Protein AF-A0A9E3AEL2-F1 (afdb_monomer)

Structure (mmCIF, N/CA/C/O backbone):
data_AF-A0A9E3AEL2-F1
#
_entry.id   AF-A0A9E3AEL2-F1
#
loop_
_atom_site.group_PDB
_atom_site.id
_atom_site.type_symbol
_atom_site.label_atom_id
_atom_site.label_alt_id
_atom_site.label_comp_id
_atom_site.label_asym_id
_atom_site.label_entity_id
_atom_site.label_seq_id
_atom_site.pdbx_PDB_ins_code
_atom_site.Cartn_x
_atom_site.Cartn_y
_atom_site.Cartn_z
_atom_site.occupancy
_atom_site.B_iso_or_equiv
_atom_site.auth_seq_id
_atom_site.auth_comp_id
_atom_site.auth_asym_id
_atom_site.auth_atom_id
_atom_site.pdbx_PDB_model_num
ATOM 1 N N . MET A 1 1 ? -4.118 -1.339 26.533 1.00 89.00 1 MET A N 1
ATOM 2 C CA . MET A 1 1 ? -4.941 -1.888 25.440 1.00 89.00 1 MET A CA 1
ATOM 3 C C . MET A 1 1 ? -6.200 -2.570 25.973 1.00 89.00 1 MET A C 1
ATOM 5 O O . MET A 1 1 ? -6.087 -3.471 26.798 1.00 89.00 1 MET A O 1
ATOM 9 N N . LYS A 1 2 ? -7.381 -2.153 25.502 1.00 92.00 2 LYS A N 1
ATOM 10 C CA . LYS A 1 2 ? -8.677 -2.815 25.733 1.00 92.00 2 LYS A CA 1
ATOM 11 C C . LYS A 1 2 ? -8.873 -3.971 24.740 1.00 92.00 2 LYS A C 1
ATOM 13 O O . LYS A 1 2 ? -8.518 -3.823 23.577 1.00 92.00 2 LYS A O 1
ATOM 18 N N . GLN A 1 3 ? -9.449 -5.083 25.186 1.00 93.88 3 GLN A N 1
ATOM 19 C CA . GLN A 1 3 ? -9.861 -6.208 24.336 1.00 93.88 3 GLN A CA 1
ATOM 20 C C . GLN A 1 3 ? -11.383 -6.174 24.189 1.00 93.88 3 GLN A C 1
ATOM 22 O O . GLN A 1 3 ? -12.080 -6.188 25.204 1.00 93.88 3 GLN A O 1
ATOM 27 N N . ILE A 1 4 ? -11.897 -6.059 22.964 1.00 96.25 4 ILE A N 1
ATOM 28 C CA . ILE A 1 4 ? -13.316 -5.770 22.718 1.00 96.25 4 ILE A CA 1
ATOM 29 C C . ILE A 1 4 ? -13.849 -6.694 21.625 1.00 96.25 4 ILE A C 1
ATOM 31 O O . ILE A 1 4 ? -13.377 -6.654 20.497 1.00 96.25 4 ILE A O 1
ATOM 35 N N . ALA A 1 5 ? -14.870 -7.487 21.939 1.00 96.81 5 ALA A N 1
ATOM 36 C CA . ALA A 1 5 ? -15.597 -8.264 20.941 1.00 96.81 5 ALA A CA 1
ATOM 37 C C . ALA A 1 5 ? -16.892 -7.536 20.561 1.00 96.81 5 ALA A C 1
ATOM 39 O O . ALA A 1 5 ? -17.637 -7.101 21.442 1.00 96.81 5 ALA A O 1
ATOM 40 N N . VAL A 1 6 ? -17.181 -7.416 19.265 1.00 97.12 6 VAL A N 1
ATOM 41 C CA . VAL A 1 6 ? -18.425 -6.811 18.762 1.00 97.12 6 VAL A CA 1
ATOM 42 C C . VAL A 1 6 ? -19.152 -7.759 17.812 1.00 97.12 6 VAL A C 1
ATOM 44 O O . VAL A 1 6 ? -18.538 -8.553 17.106 1.00 97.12 6 VAL A O 1
ATOM 47 N N . THR A 1 7 ? -20.483 -7.683 17.800 1.00 97.06 7 THR A N 1
ATOM 48 C CA . THR A 1 7 ? -21.349 -8.613 17.050 1.00 97.06 7 THR A CA 1
ATOM 49 C C . THR A 1 7 ? -22.167 -7.945 15.945 1.00 97.06 7 THR A C 1
ATOM 51 O O . THR A 1 7 ? -22.870 -8.634 15.212 1.00 97.06 7 THR A O 1
ATOM 54 N N . SER A 1 8 ? -22.098 -6.617 15.800 1.00 98.12 8 SER A N 1
ATOM 55 C CA . SER A 1 8 ? -22.823 -5.867 14.766 1.00 98.12 8 SER A CA 1
ATOM 56 C C . SER A 1 8 ? -22.102 -4.576 14.375 1.00 98.12 8 SER A C 1
ATOM 58 O O . SER A 1 8 ? -21.328 -4.028 15.166 1.00 98.12 8 SER A O 1
ATOM 60 N N . ALA A 1 9 ? -22.387 -4.058 13.174 1.00 97.62 9 ALA A N 1
ATOM 61 C CA . ALA A 1 9 ? -21.820 -2.797 12.684 1.00 97.62 9 ALA A CA 1
ATOM 62 C C . ALA A 1 9 ? -22.174 -1.615 13.605 1.00 97.62 9 ALA A C 1
ATOM 64 O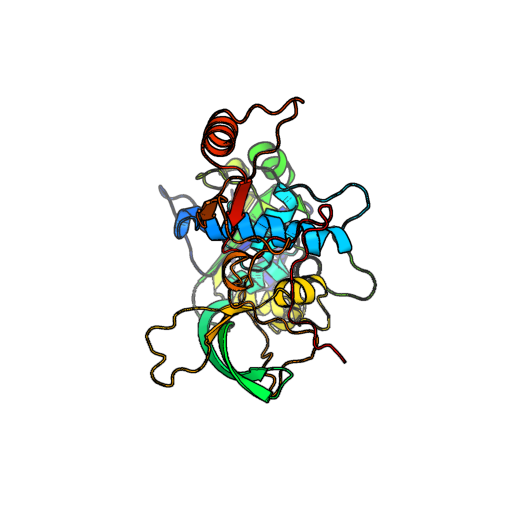 O . ALA A 1 9 ? -21.336 -0.762 13.894 1.00 97.62 9 ALA A O 1
ATOM 65 N N . GLN A 1 10 ? -23.385 -1.612 14.173 1.00 97.69 10 GLN A N 1
ATOM 66 C CA . GLN A 1 10 ? -23.797 -0.593 15.138 1.00 97.69 10 GLN A CA 1
ATOM 67 C C . GLN A 1 10 ? -23.017 -0.681 16.459 1.00 97.69 10 GLN A C 1
ATOM 69 O O . GLN A 1 10 ? -22.684 0.354 17.037 1.00 97.69 10 GLN A O 1
ATOM 74 N N . ALA A 1 11 ? -22.716 -1.891 16.948 1.00 97.38 11 ALA A N 1
ATOM 75 C CA . ALA A 1 11 ? -21.870 -2.063 18.127 1.00 97.38 11 ALA A CA 1
ATOM 76 C C . ALA A 1 11 ? -20.443 -1.569 17.849 1.00 97.38 11 ALA A C 1
ATOM 78 O O . ALA A 1 11 ? -19.906 -0.809 18.651 1.00 97.38 11 ALA A O 1
ATOM 79 N N . LEU A 1 12 ? -19.877 -1.918 16.687 1.00 97.88 12 LEU A N 1
ATOM 80 C CA . LEU A 1 12 ? -18.576 -1.415 16.243 1.00 97.88 12 LEU A CA 1
ATOM 81 C C . LEU A 1 12 ? -18.548 0.121 16.209 1.00 97.88 12 LEU A C 1
ATOM 83 O O . LEU A 1 12 ? -17.668 0.720 16.819 1.00 97.88 12 LEU A O 1
ATOM 87 N N . ARG A 1 13 ? -19.549 0.762 15.594 1.00 97.44 13 ARG A N 1
ATOM 88 C CA . ARG A 1 13 ? -19.668 2.229 15.526 1.00 97.44 13 ARG A CA 1
ATOM 89 C C . ARG A 1 13 ? -19.662 2.887 16.910 1.00 97.44 13 ARG A C 1
ATOM 91 O O . ARG A 1 13 ? -19.007 3.907 17.092 1.00 97.44 13 ARG A O 1
ATOM 98 N N . ARG A 1 14 ? -20.360 2.304 17.894 1.00 96.69 14 ARG A N 1
ATOM 99 C CA . ARG A 1 14 ? -20.366 2.817 19.278 1.00 96.69 14 ARG A CA 1
ATOM 100 C C . ARG A 1 14 ? -18.991 2.718 19.927 1.00 96.69 14 ARG A C 1
ATOM 102 O O . ARG A 1 14 ? -18.554 3.688 20.525 1.00 96.69 14 ARG A O 1
ATOM 109 N N . VAL A 1 15 ? -18.309 1.582 19.771 1.00 96.44 15 VAL A N 1
ATOM 110 C CA . VAL A 1 15 ? -16.955 1.406 20.317 1.00 96.44 15 VAL A CA 1
ATOM 111 C C . VAL A 1 15 ? -15.982 2.392 19.682 1.00 96.44 15 VAL A C 1
ATOM 113 O O . VAL A 1 15 ? -15.191 2.997 20.393 1.00 96.44 15 VAL A O 1
ATOM 116 N N . LEU A 1 16 ? -16.052 2.582 18.363 1.00 95.94 16 LEU A N 1
ATOM 117 C CA . LEU A 1 16 ? -15.187 3.519 17.648 1.00 95.94 16 LEU A CA 1
ATOM 118 C C . LEU A 1 16 ? -15.419 4.972 18.080 1.00 95.94 16 LEU A C 1
ATOM 120 O O . LEU A 1 16 ? -14.452 5.710 18.205 1.00 95.94 16 LEU A O 1
ATOM 124 N N . ALA A 1 17 ? -16.663 5.359 18.375 1.00 93.81 17 ALA A N 1
ATOM 125 C CA . ALA A 1 17 ? -16.994 6.695 18.877 1.00 93.81 17 ALA A CA 1
ATOM 126 C C . ALA A 1 17 ? -16.465 6.982 20.299 1.00 93.81 17 ALA A C 1
ATOM 128 O O . ALA A 1 17 ? -16.434 8.135 20.716 1.00 93.81 17 ALA A O 1
ATOM 129 N N . GLU A 1 18 ? -16.075 5.951 21.057 1.00 93.06 18 GLU A N 1
ATOM 130 C CA . GLU A 1 18 ? -15.428 6.098 22.370 1.00 93.06 18 GLU A CA 1
ATOM 131 C C . GLU A 1 18 ? -13.897 6.203 22.277 1.00 93.06 18 GLU A C 1
ATOM 133 O O . GLU A 1 18 ? -13.228 6.403 23.297 1.00 93.06 18 GLU A O 1
ATOM 138 N N . LEU A 1 19 ? -13.324 5.999 21.088 1.00 91.06 19 LEU A N 1
ATOM 139 C CA . LEU A 1 19 ? -11.889 6.129 20.856 1.00 91.06 19 LEU A CA 1
ATOM 140 C C . LEU A 1 19 ? -11.535 7.588 20.551 1.00 91.06 19 LEU A C 1
ATOM 142 O O . LEU A 1 19 ? -12.369 8.360 20.094 1.00 91.06 19 LEU A O 1
ATOM 146 N N . ASP A 1 20 ? -10.289 7.959 20.840 1.00 78.62 20 ASP A N 1
ATOM 147 C CA . ASP A 1 20 ? -9.769 9.305 20.588 1.00 78.62 20 ASP A CA 1
ATOM 148 C C . ASP A 1 20 ? -9.822 9.640 19.085 1.00 78.62 20 ASP A C 1
ATOM 150 O O . ASP A 1 20 ? -9.458 8.806 18.253 1.00 78.62 20 ASP A O 1
ATOM 154 N N . ASP A 1 21 ? -10.208 10.873 18.742 1.00 79.31 21 ASP A N 1
ATOM 155 C CA . ASP A 1 21 ? -10.187 11.406 17.371 1.00 79.31 21 ASP A CA 1
ATOM 156 C C . ASP A 1 21 ? -8.778 11.381 16.746 1.00 79.31 21 ASP A C 1
ATOM 158 O O . ASP A 1 21 ? -8.620 11.506 15.533 1.00 79.31 21 ASP A O 1
ATOM 162 N N . GLN A 1 22 ? -7.730 11.239 17.563 1.00 88.31 22 GLN A N 1
ATOM 163 C CA . GLN A 1 22 ? -6.346 11.075 17.123 1.00 88.31 22 GLN A CA 1
ATOM 164 C C . GLN A 1 22 ? -5.902 9.606 17.053 1.00 88.31 22 GLN A C 1
ATOM 166 O O . GLN A 1 22 ? -4.701 9.340 16.994 1.00 88.31 22 GLN A O 1
ATOM 171 N N . ALA A 1 23 ? -6.820 8.638 17.072 1.00 95.75 23 ALA A N 1
ATOM 172 C CA . ALA A 1 23 ? -6.476 7.231 16.908 1.00 95.75 23 ALA A CA 1
ATOM 173 C C . ALA A 1 23 ? -6.099 6.891 15.455 1.00 95.75 23 ALA A C 1
ATOM 175 O O . ALA A 1 23 ? -6.713 7.361 14.499 1.00 95.75 23 ALA A O 1
ATOM 176 N N . LEU A 1 24 ? -5.103 6.017 15.290 1.00 97.75 24 LEU A N 1
ATOM 177 C CA . LEU A 1 24 ? -4.794 5.375 14.012 1.00 97.75 24 LEU A CA 1
ATOM 178 C C . LEU A 1 24 ? -5.281 3.932 14.032 1.00 97.75 24 LEU A C 1
ATOM 180 O O . LEU A 1 24 ? -5.106 3.222 15.020 1.00 97.75 24 LEU A O 1
ATOM 184 N N . PHE A 1 25 ? -5.863 3.480 12.931 1.00 97.88 25 PHE A N 1
ATOM 185 C CA . PHE A 1 25 ? -6.487 2.171 12.824 1.00 97.88 25 PHE A CA 1
ATOM 186 C C . PHE A 1 25 ? -5.705 1.251 11.896 1.00 97.88 25 PHE A C 1
ATOM 188 O O . PHE A 1 25 ? -5.128 1.690 10.903 1.00 97.88 25 PHE A O 1
ATOM 195 N N . ARG A 1 26 ? -5.715 -0.048 12.199 1.00 97.00 26 ARG A N 1
ATOM 196 C CA . ARG A 1 26 ? -5.201 -1.093 11.310 1.00 97.00 26 ARG A CA 1
ATOM 197 C C . ARG A 1 26 ? -6.139 -2.284 11.292 1.00 97.00 26 ARG A C 1
ATOM 199 O O . ARG A 1 26 ? -6.381 -2.899 12.328 1.00 97.00 26 ARG A O 1
ATOM 206 N N . GLY A 1 27 ? -6.606 -2.637 10.102 1.00 96.12 27 GLY A N 1
ATOM 207 C CA . GLY A 1 27 ? -7.365 -3.856 9.858 1.00 96.12 27 GLY A CA 1
ATOM 208 C C . GLY A 1 27 ? -6.509 -4.992 9.336 1.00 96.12 27 GLY A C 1
ATOM 209 O O . GLY A 1 27 ? -5.616 -4.776 8.517 1.00 96.12 27 GLY A O 1
ATOM 210 N N . GLN A 1 28 ? -6.798 -6.211 9.776 1.00 93.94 28 GLN A N 1
ATOM 211 C CA . GLN A 1 28 ? -6.233 -7.416 9.183 1.00 93.94 28 GLN A CA 1
ATOM 212 C C . GLN A 1 28 ? -7.119 -8.636 9.431 1.00 93.94 28 GLN A C 1
ATOM 214 O O . GLN A 1 28 ? -7.726 -8.795 10.487 1.00 93.94 28 GLN A O 1
ATOM 219 N N . VAL A 1 29 ? -7.135 -9.530 8.447 1.00 92.94 29 VAL A N 1
ATOM 220 C CA . VAL A 1 29 ? -7.864 -10.806 8.489 1.00 92.94 29 VAL A CA 1
ATOM 221 C C . VAL A 1 29 ? -7.153 -11.898 9.295 1.00 92.94 29 VAL A C 1
ATOM 223 O O . VAL A 1 29 ? -7.755 -12.927 9.589 1.00 92.94 29 VAL A O 1
ATOM 226 N N . ALA A 1 30 ? -5.869 -11.704 9.612 1.00 86.88 30 ALA A N 1
ATOM 227 C CA . ALA A 1 30 ? -5.048 -12.651 10.359 1.00 86.88 30 ALA A CA 1
ATOM 228 C C . ALA A 1 30 ? -4.682 -12.079 11.734 1.00 86.88 30 ALA A C 1
ATOM 230 O O . ALA A 1 30 ? -4.268 -10.920 11.838 1.00 86.88 30 ALA A O 1
ATOM 231 N N . TYR A 1 31 ? -4.790 -12.903 12.775 1.00 84.56 31 TYR A N 1
ATOM 232 C CA . TYR A 1 31 ? -4.262 -12.595 14.099 1.00 84.56 31 TYR A CA 1
ATOM 233 C C . TYR A 1 31 ? -2.824 -13.091 14.208 1.00 84.56 31 TYR A C 1
ATOM 235 O O . TYR A 1 31 ? -2.542 -14.253 13.921 1.00 84.56 31 TYR A O 1
ATOM 243 N N . TYR A 1 32 ? -1.925 -12.213 14.637 1.00 81.19 32 TYR A N 1
ATOM 244 C CA . TYR A 1 32 ? -0.558 -12.583 14.979 1.00 81.19 32 TYR A CA 1
ATOM 245 C C . TYR A 1 32 ? -0.350 -12.285 16.454 1.00 81.19 32 TYR A C 1
ATOM 247 O O . TYR A 1 32 ? -0.655 -11.183 16.918 1.00 81.19 32 TYR A O 1
ATOM 255 N N . GLU A 1 33 ? 0.172 -13.266 17.179 1.00 83.56 33 GLU A N 1
ATOM 256 C CA . GLU A 1 33 ? 0.494 -13.128 18.590 1.00 83.56 33 GLU A CA 1
ATOM 257 C C . GLU A 1 33 ? 1.924 -13.553 18.882 1.00 83.56 33 GLU A C 1
ATOM 259 O O . GLU A 1 33 ? 2.485 -14.440 18.237 1.00 83.56 33 GLU A O 1
ATOM 264 N N . LYS A 1 34 ? 2.494 -12.909 19.893 1.00 80.56 34 LYS A N 1
ATOM 265 C CA . LYS A 1 34 ? 3.768 -13.271 20.491 1.00 80.56 34 LYS A CA 1
ATOM 266 C C . LYS A 1 34 ? 3.629 -13.144 21.998 1.00 80.56 34 LYS A C 1
ATOM 268 O O . LYS A 1 34 ? 3.156 -12.125 22.495 1.00 80.56 34 LYS A O 1
ATOM 273 N N . ASP A 1 35 ? 3.973 -14.207 22.717 1.00 81.12 35 ASP A N 1
ATOM 274 C CA . ASP A 1 35 ? 3.882 -14.266 24.182 1.00 81.12 35 ASP A CA 1
ATOM 275 C C . ASP A 1 35 ? 2.487 -13.882 24.729 1.00 81.12 35 ASP A C 1
ATOM 277 O O . ASP A 1 35 ? 2.356 -13.191 25.743 1.00 81.12 35 ASP A O 1
ATOM 281 N N . GLY A 1 36 ? 1.424 -14.302 24.028 1.00 73.38 36 GLY A N 1
ATOM 282 C CA . GLY A 1 36 ? 0.027 -14.027 24.393 1.00 73.38 36 GLY A CA 1
ATOM 283 C C . GLY A 1 36 ? -0.414 -12.571 24.195 1.00 73.38 36 GLY A C 1
ATOM 284 O O . GLY A 1 36 ? -1.418 -12.146 24.770 1.00 73.38 36 GLY A O 1
ATOM 285 N N . ARG A 1 37 ? 0.338 -11.780 23.419 1.00 79.44 37 ARG A N 1
ATOM 286 C CA . ARG A 1 37 ? 0.029 -10.381 23.086 1.00 79.44 37 ARG A CA 1
ATOM 287 C C . ARG A 1 37 ? -0.058 -10.193 21.573 1.00 79.44 37 ARG A C 1
ATOM 289 O O . ARG A 1 37 ? 0.648 -10.900 20.853 1.00 79.44 37 ARG A O 1
ATOM 296 N N . PRO A 1 38 ? -0.863 -9.235 21.076 1.00 83.25 38 PRO A N 1
ATOM 297 C CA . PRO A 1 38 ? -0.862 -8.900 19.659 1.00 83.25 38 PRO A CA 1
ATOM 298 C C . PRO A 1 38 ? 0.537 -8.511 19.184 1.00 83.25 38 PRO A C 1
ATOM 300 O O . PRO A 1 38 ? 1.179 -7.649 19.780 1.00 83.25 38 PRO A O 1
ATOM 303 N N . SER A 1 39 ? 0.979 -9.128 18.093 1.00 86.50 39 SER A N 1
ATOM 304 C CA . SER A 1 39 ? 2.245 -8.826 17.432 1.00 86.50 39 SER A CA 1
ATOM 305 C C . SER A 1 39 ? 1.947 -8.162 16.091 1.00 86.50 39 SER A C 1
ATOM 307 O O . SER A 1 39 ? 1.401 -8.774 15.171 1.00 86.50 39 SER A O 1
ATOM 309 N N . VAL A 1 40 ? 2.272 -6.874 15.985 1.00 84.62 40 VAL A N 1
ATOM 310 C CA . VAL A 1 40 ? 2.184 -6.122 14.729 1.00 84.62 40 VAL A CA 1
ATOM 311 C C . VAL A 1 40 ? 3.605 -5.812 14.278 1.00 84.62 40 VAL A C 1
ATOM 313 O O . VAL A 1 40 ? 4.288 -4.979 14.872 1.00 84.62 40 VAL A O 1
ATOM 316 N N . ILE A 1 41 ? 4.033 -6.521 13.235 1.00 82.50 41 ILE A N 1
ATOM 317 C CA . ILE A 1 41 ? 5.377 -6.462 12.652 1.00 82.50 41 ILE A CA 1
ATOM 318 C C . ILE A 1 41 ? 5.333 -6.053 11.184 1.00 82.50 41 ILE A C 1
ATOM 320 O O . ILE A 1 41 ? 4.290 -6.112 10.519 1.00 82.50 41 ILE A O 1
ATOM 324 N N . THR A 1 42 ? 6.490 -5.659 10.668 1.00 77.69 42 THR A N 1
ATOM 325 C CA . THR A 1 42 ? 6.627 -5.155 9.304 1.00 77.69 42 THR A CA 1
ATOM 326 C C . THR A 1 42 ? 6.496 -6.271 8.265 1.00 77.69 42 THR A C 1
ATOM 328 O O . THR A 1 42 ? 6.464 -7.473 8.559 1.00 77.69 42 THR A O 1
ATOM 331 N N . SER A 1 43 ? 6.372 -5.893 6.995 1.00 71.12 43 SER A N 1
ATOM 332 C CA . SER A 1 43 ? 6.424 -6.858 5.893 1.00 71.12 43 SER A CA 1
ATOM 333 C C . SER A 1 43 ? 7.831 -7.448 5.711 1.00 71.12 43 SER A C 1
ATOM 335 O O . SER A 1 43 ? 7.935 -8.618 5.334 1.00 71.12 43 SER A O 1
ATOM 337 N N . PHE A 1 44 ? 8.892 -6.698 6.039 1.00 72.75 44 PHE A N 1
ATOM 338 C CA . PHE A 1 44 ? 10.272 -7.194 6.056 1.00 72.75 44 PHE A CA 1
ATOM 339 C C . PHE A 1 44 ? 10.529 -8.220 7.151 1.00 72.75 44 PHE A C 1
ATOM 341 O O . PHE A 1 44 ? 11.091 -9.268 6.849 1.00 72.75 44 PHE A O 1
ATOM 348 N N . ASP A 1 45 ? 10.047 -8.002 8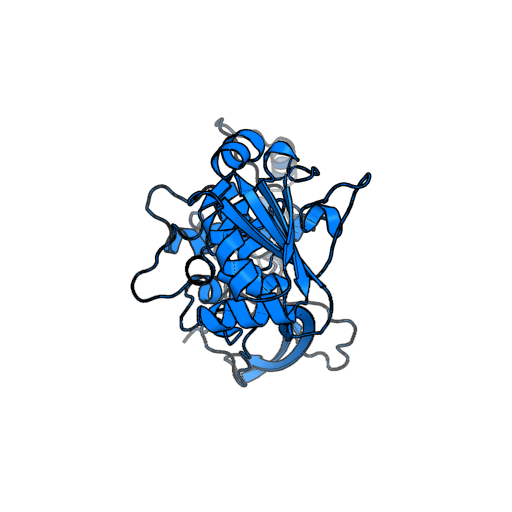.370 1.00 63.97 45 ASP A N 1
ATOM 349 C CA . ASP A 1 45 ? 10.238 -8.979 9.454 1.00 63.97 45 ASP A CA 1
ATOM 350 C C . ASP A 1 45 ? 9.577 -10.321 9.129 1.00 63.97 45 ASP A C 1
ATOM 352 O O . ASP A 1 45 ? 10.061 -11.384 9.508 1.00 63.97 45 ASP A O 1
ATOM 356 N N . ARG A 1 46 ? 8.475 -10.282 8.370 1.00 63.84 46 ARG A N 1
ATOM 357 C CA . ARG A 1 46 ? 7.730 -11.482 7.968 1.00 63.84 46 ARG A CA 1
ATOM 358 C C . ARG A 1 46 ? 8.314 -12.200 6.762 1.00 63.84 46 ARG A C 1
ATOM 360 O O . ARG A 1 46 ? 8.148 -13.411 6.650 1.00 63.84 46 ARG A O 1
ATOM 367 N N . ARG A 1 47 ? 8.880 -11.466 5.802 1.00 66.75 47 ARG A N 1
ATOM 368 C CA . ARG A 1 47 ? 9.203 -12.008 4.467 1.00 66.75 47 ARG A CA 1
ATOM 369 C C . ARG A 1 47 ? 10.623 -11.703 3.985 1.00 66.75 47 ARG A C 1
ATOM 371 O O . ARG A 1 47 ? 10.949 -12.047 2.851 1.00 66.75 47 ARG A O 1
ATOM 378 N N . GLY A 1 48 ? 11.443 -11.073 4.819 1.00 61.22 48 GLY A N 1
ATOM 379 C CA . GLY A 1 48 ? 12.785 -10.604 4.492 1.00 61.22 48 GLY A CA 1
ATOM 380 C C . GLY A 1 48 ? 12.804 -9.320 3.656 1.00 61.22 48 GLY A C 1
ATOM 381 O O . GLY A 1 48 ? 11.837 -8.962 2.977 1.00 61.22 48 GLY A O 1
ATOM 382 N N . CYS A 1 49 ? 13.949 -8.639 3.700 1.00 65.69 49 CYS A N 1
ATOM 383 C CA . CYS A 1 49 ? 14.288 -7.545 2.794 1.00 65.69 49 CYS A CA 1
ATOM 384 C C . CYS A 1 49 ? 14.897 -8.103 1.498 1.00 65.69 49 CYS A C 1
ATOM 386 O O . CYS A 1 49 ? 15.611 -9.106 1.526 1.00 65.69 49 CYS A O 1
ATOM 388 N N . ILE A 1 50 ? 14.656 -7.421 0.374 1.00 66.12 50 ILE A N 1
ATOM 389 C CA . ILE A 1 50 ? 15.397 -7.616 -0.879 1.00 66.12 50 ILE A CA 1
ATOM 390 C C . ILE A 1 50 ? 16.226 -6.340 -1.116 1.00 66.12 50 ILE A C 1
ATOM 392 O O . ILE A 1 50 ? 15.722 -5.396 -1.733 1.00 66.12 50 ILE A O 1
ATOM 396 N N . PRO A 1 51 ? 17.475 -6.264 -0.609 1.00 60.09 51 PRO A N 1
ATOM 397 C CA . PRO A 1 51 ? 18.224 -5.005 -0.538 1.00 60.09 51 PRO A CA 1
ATOM 398 C C . PRO A 1 51 ? 18.473 -4.332 -1.894 1.00 60.09 51 PRO A C 1
ATOM 400 O O . PRO A 1 51 ? 18.356 -3.113 -2.003 1.00 60.09 51 PRO A O 1
ATOM 403 N N . SER A 1 52 ? 18.760 -5.112 -2.944 1.00 59.50 52 SER A N 1
ATOM 404 C CA . SER A 1 52 ? 18.960 -4.590 -4.307 1.00 59.50 52 SER A CA 1
ATOM 405 C C . SER A 1 52 ? 17.712 -3.910 -4.860 1.00 59.50 52 SER A C 1
ATOM 407 O O . SER A 1 52 ? 17.800 -2.873 -5.515 1.00 59.50 52 SER A O 1
ATOM 409 N N . GLN A 1 53 ? 16.536 -4.476 -4.591 1.00 64.56 53 GLN A N 1
ATOM 410 C CA . GLN A 1 53 ? 15.281 -3.867 -5.005 1.00 64.56 53 GLN A CA 1
ATOM 411 C C . GLN A 1 53 ? 15.016 -2.625 -4.149 1.00 64.56 53 GLN A C 1
ATOM 413 O O . GLN A 1 53 ? 14.814 -1.560 -4.708 1.00 64.56 53 GLN A O 1
ATOM 418 N N . MET A 1 54 ? 15.176 -2.693 -2.825 1.00 66.06 54 MET A N 1
ATOM 419 C CA . MET A 1 54 ? 14.979 -1.539 -1.936 1.00 66.06 54 MET A CA 1
ATOM 420 C C . MET A 1 54 ? 15.772 -0.287 -2.364 1.00 66.06 54 MET A C 1
ATOM 422 O O . MET A 1 54 ? 15.204 0.803 -2.392 1.00 66.06 54 MET A O 1
ATOM 426 N N . LEU A 1 55 ? 17.051 -0.427 -2.734 1.00 64.88 55 LEU A N 1
ATOM 427 C CA . LEU A 1 55 ? 17.893 0.702 -3.158 1.00 64.88 55 LEU A CA 1
ATOM 428 C C . LEU A 1 55 ? 17.455 1.301 -4.501 1.00 64.88 55 LEU A C 1
ATOM 430 O O . LEU A 1 55 ? 17.271 2.514 -4.604 1.00 64.88 55 LEU A O 1
ATOM 434 N N . ASN A 1 56 ? 17.244 0.456 -5.516 1.00 65.06 56 ASN A N 1
ATOM 435 C CA . ASN A 1 56 ? 16.760 0.906 -6.824 1.00 65.06 56 ASN A CA 1
ATOM 436 C C . ASN A 1 56 ? 15.393 1.596 -6.690 1.00 65.06 56 ASN A C 1
ATOM 438 O O . ASN A 1 56 ? 15.152 2.646 -7.278 1.00 65.06 56 ASN A O 1
ATOM 442 N N . TRP A 1 57 ? 14.525 1.040 -5.847 1.00 70.56 57 TRP A N 1
ATOM 443 C CA . TRP A 1 57 ? 13.191 1.554 -5.575 1.00 70.56 57 TRP A CA 1
ATOM 444 C C . TRP A 1 57 ? 13.198 2.922 -4.901 1.00 70.56 57 TRP A C 1
ATOM 446 O O . TRP A 1 57 ? 12.491 3.805 -5.377 1.00 70.56 57 TRP A O 1
ATOM 456 N N . CYS A 1 58 ? 14.001 3.126 -3.847 1.00 66.19 58 CYS A N 1
ATOM 457 C CA . CYS A 1 58 ? 14.107 4.439 -3.200 1.00 66.19 58 CYS A CA 1
ATOM 458 C C . CYS A 1 58 ? 14.530 5.503 -4.220 1.00 66.19 58 CYS A C 1
ATOM 460 O O . CYS A 1 58 ? 13.922 6.565 -4.287 1.00 66.19 58 CYS A O 1
ATOM 462 N N . ARG A 1 59 ? 15.486 5.172 -5.095 1.00 68.81 59 ARG A N 1
ATOM 463 C CA . ARG A 1 59 ? 16.002 6.097 -6.108 1.00 68.81 59 ARG A CA 1
ATOM 464 C C . ARG A 1 59 ? 15.010 6.406 -7.231 1.00 68.81 59 ARG A C 1
ATOM 466 O O . ARG A 1 59 ? 14.929 7.548 -7.679 1.00 68.81 59 ARG A O 1
ATOM 473 N N . TYR A 1 60 ? 14.272 5.410 -7.724 1.00 66.88 60 TYR A N 1
ATOM 474 C CA . TYR A 1 60 ? 13.239 5.648 -8.740 1.00 66.88 60 TYR A CA 1
ATOM 475 C C . TYR A 1 60 ? 12.072 6.444 -8.173 1.00 66.88 60 TYR A C 1
ATOM 477 O O . TYR A 1 60 ? 11.567 7.348 -8.834 1.00 66.88 60 TYR A O 1
ATOM 485 N N . ALA A 1 61 ? 11.663 6.105 -6.952 1.00 67.56 61 ALA A N 1
ATOM 486 C CA . ALA A 1 61 ? 10.566 6.765 -6.281 1.00 67.56 61 ALA A CA 1
ATOM 487 C C . ALA A 1 61 ? 10.921 8.212 -5.950 1.00 67.56 61 ALA A C 1
ATOM 489 O O . ALA A 1 61 ? 10.136 9.069 -6.305 1.00 67.56 61 ALA A O 1
ATOM 490 N N . GLU A 1 62 ? 12.101 8.510 -5.394 1.00 71.25 62 GLU A N 1
ATOM 491 C CA . GLU A 1 62 ? 12.555 9.892 -5.153 1.00 71.25 62 GLU A CA 1
ATOM 492 C C . GLU A 1 62 ? 12.359 10.779 -6.389 1.00 71.25 62 GLU A C 1
ATOM 494 O O . GLU A 1 62 ? 11.605 11.743 -6.342 1.00 71.25 62 GLU A O 1
ATOM 499 N N . ASN A 1 63 ? 12.923 10.390 -7.535 1.00 68.69 63 ASN A N 1
ATOM 500 C CA . ASN A 1 63 ? 12.829 11.192 -8.759 1.00 68.69 63 ASN A CA 1
ATOM 501 C C . ASN A 1 63 ? 11.385 11.374 -9.261 1.00 68.69 63 ASN A C 1
ATOM 503 O O . ASN A 1 63 ? 11.020 12.429 -9.778 1.00 68.69 63 ASN A O 1
ATOM 507 N N . VAL A 1 64 ? 10.561 10.328 -9.153 1.00 69.50 64 VAL A N 1
ATOM 508 C CA . VAL A 1 64 ? 9.156 10.373 -9.576 1.00 69.50 64 VAL A CA 1
ATOM 509 C C . VAL A 1 64 ? 8.315 11.215 -8.611 1.00 69.50 64 VAL A C 1
ATOM 511 O O . VAL A 1 64 ? 7.411 11.932 -9.037 1.00 69.50 64 VAL A O 1
ATOM 514 N N . LEU A 1 65 ? 8.613 11.138 -7.318 1.00 70.06 65 LEU A N 1
ATOM 515 C CA . LEU A 1 65 ? 7.864 11.771 -6.240 1.00 70.06 65 LEU A CA 1
ATOM 516 C C . LEU A 1 65 ? 8.262 13.224 -6.015 1.00 70.06 65 LEU A C 1
ATOM 518 O O . LEU A 1 65 ? 7.405 14.005 -5.608 1.00 70.06 65 LEU A O 1
ATOM 522 N N . ASP A 1 66 ? 9.488 13.618 -6.360 1.00 72.81 66 ASP A N 1
ATOM 523 C CA . ASP A 1 66 ? 9.920 15.019 -6.384 1.00 72.81 66 ASP A CA 1
ATOM 524 C C . ASP A 1 66 ? 9.005 15.869 -7.280 1.00 72.81 66 ASP A C 1
ATOM 526 O O . ASP A 1 66 ? 8.754 17.034 -6.990 1.00 72.81 66 ASP A O 1
ATOM 530 N N . THR A 1 67 ? 8.414 15.270 -8.322 1.00 73.44 67 THR A N 1
ATOM 531 C CA . THR A 1 67 ? 7.440 15.947 -9.202 1.00 73.44 67 THR A CA 1
ATOM 532 C C . THR A 1 67 ? 6.133 16.305 -8.478 1.00 73.44 67 THR A C 1
ATOM 534 O O . THR A 1 67 ? 5.419 17.215 -8.897 1.00 73.44 67 THR A O 1
ATOM 537 N N . TYR A 1 68 ? 5.808 15.594 -7.397 1.00 72.44 68 TYR A N 1
ATOM 538 C CA . TYR A 1 68 ? 4.580 15.765 -6.612 1.00 72.44 68 TYR A CA 1
ATOM 539 C C . TYR A 1 68 ? 4.832 16.363 -5.224 1.00 72.44 68 TYR A C 1
ATOM 541 O O . TYR A 1 68 ? 3.882 16.653 -4.497 1.00 72.44 68 TYR A O 1
ATOM 549 N N . SER A 1 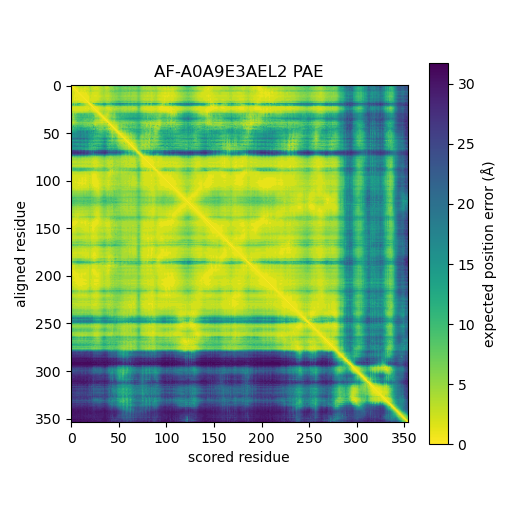69 ? 6.097 16.550 -4.856 1.00 65.69 69 SER A N 1
ATOM 550 C CA . SER A 1 69 ? 6.514 17.044 -3.548 1.00 65.69 69 SER A CA 1
ATOM 551 C C . SER A 1 69 ? 6.839 18.533 -3.630 1.00 65.69 69 SER A C 1
ATOM 553 O O . SER A 1 69 ? 7.291 19.035 -4.657 1.00 65.69 69 SER A O 1
ATOM 555 N N . SER A 1 70 ? 6.575 19.281 -2.557 1.00 58.91 70 SER A N 1
ATOM 556 C CA . SER A 1 70 ? 6.912 20.706 -2.517 1.00 58.91 70 SER A CA 1
ATOM 557 C C . SER A 1 70 ? 8.434 20.909 -2.594 1.00 58.91 70 SER A C 1
ATOM 559 O O . SER A 1 70 ? 9.210 20.003 -2.291 1.00 58.91 70 SER A O 1
ATOM 561 N N . ALA A 1 71 ? 8.875 22.118 -2.960 1.00 46.88 71 ALA A N 1
ATOM 562 C CA . ALA A 1 71 ? 10.285 22.483 -3.176 1.00 46.88 71 ALA A CA 1
ATOM 563 C C . ALA A 1 71 ? 11.248 22.212 -1.990 1.00 46.88 71 ALA A C 1
ATOM 565 O O . ALA A 1 71 ? 12.451 22.417 -2.127 1.00 46.88 71 ALA A O 1
ATOM 566 N N . ALA A 1 72 ? 10.741 21.766 -0.835 1.00 44.97 72 ALA A N 1
ATOM 567 C CA . ALA A 1 72 ? 11.525 21.347 0.326 1.00 44.97 72 ALA A CA 1
ATOM 568 C C . ALA A 1 72 ? 12.079 19.907 0.226 1.00 44.97 72 ALA A C 1
ATOM 570 O O . ALA A 1 72 ? 12.883 19.520 1.073 1.00 44.97 72 ALA A O 1
ATOM 571 N N . GLY A 1 73 ? 11.690 19.142 -0.802 1.00 56.06 73 GLY A N 1
ATOM 572 C CA . GLY A 1 73 ? 12.139 17.767 -1.028 1.00 56.06 73 GLY A CA 1
ATOM 573 C C . GLY A 1 73 ? 11.469 16.745 -0.103 1.00 56.06 73 GLY A C 1
ATOM 574 O O . GLY A 1 73 ? 11.014 17.058 0.998 1.00 56.06 73 GLY A O 1
ATOM 575 N N . THR A 1 74 ? 11.393 15.497 -0.560 1.00 66.25 74 THR A N 1
ATOM 576 C CA . THR A 1 74 ? 10.895 14.365 0.235 1.00 66.25 74 THR A CA 1
ATOM 577 C C . THR A 1 74 ? 12.028 13.647 0.956 1.00 66.25 74 THR A C 1
ATOM 579 O O . THR A 1 74 ? 13.047 13.316 0.357 1.00 66.25 74 THR A O 1
ATOM 582 N N . SER A 1 75 ? 11.863 13.379 2.256 1.00 76.19 75 SER A N 1
ATOM 583 C CA . SER A 1 75 ? 12.840 12.587 3.012 1.00 76.19 75 SER A CA 1
ATOM 584 C C . SER A 1 75 ? 12.833 11.125 2.553 1.00 76.19 75 SER A C 1
ATOM 586 O O . SER A 1 75 ? 11.794 10.594 2.156 1.00 76.19 75 SER A O 1
ATOM 588 N N . LEU A 1 76 ? 13.970 10.432 2.681 1.00 75.69 76 LEU A N 1
ATOM 589 C CA . LEU A 1 76 ? 14.065 8.993 2.396 1.00 75.69 76 LEU A CA 1
ATOM 590 C C . LEU A 1 76 ? 13.016 8.181 3.180 1.00 75.69 76 LEU A C 1
ATOM 592 O O . LEU A 1 76 ? 12.417 7.250 2.646 1.00 75.69 76 LEU A O 1
ATOM 596 N N . THR A 1 77 ? 12.752 8.573 4.430 1.00 78.88 77 THR A N 1
ATOM 597 C CA . THR A 1 77 ? 11.699 8.014 5.291 1.00 78.88 77 THR A CA 1
ATOM 598 C C . THR A 1 77 ? 10.325 8.114 4.630 1.00 78.88 77 THR A C 1
ATOM 600 O O . THR A 1 77 ? 9.618 7.113 4.531 1.00 78.88 77 THR A O 1
ATOM 603 N N . PHE A 1 78 ? 9.968 9.297 4.120 1.00 83.75 78 PHE A N 1
ATOM 604 C CA . PHE A 1 78 ? 8.696 9.519 3.438 1.00 83.75 78 PHE A CA 1
ATOM 605 C C . PHE A 1 78 ? 8.595 8.694 2.151 1.00 83.75 78 PHE A C 1
ATOM 607 O O . PHE A 1 78 ? 7.588 8.027 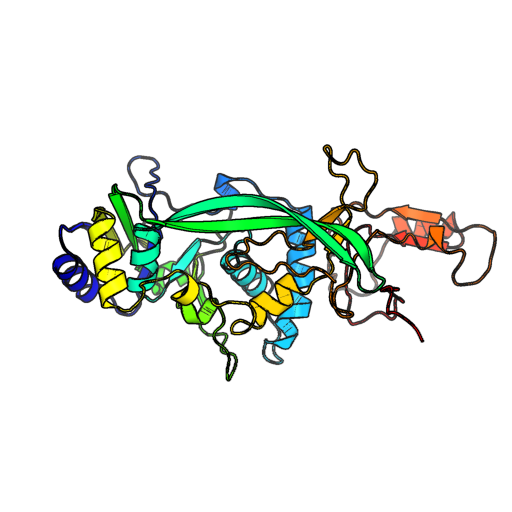1.928 1.00 83.75 78 PHE A O 1
ATOM 614 N N . THR A 1 79 ? 9.655 8.669 1.338 1.00 82.31 79 THR A N 1
ATOM 615 C CA . THR A 1 79 ? 9.699 7.863 0.110 1.00 82.31 79 THR A CA 1
ATOM 616 C C . THR A 1 79 ? 9.482 6.378 0.403 1.00 82.31 79 THR A C 1
ATOM 618 O O . THR A 1 79 ? 8.686 5.720 -0.266 1.00 82.31 79 THR A O 1
ATOM 621 N N . GLN A 1 80 ? 10.146 5.836 1.426 1.00 82.81 80 GLN A N 1
ATOM 622 C CA . GLN A 1 80 ? 9.984 4.435 1.819 1.00 82.81 80 GLN A CA 1
ATOM 623 C C . GLN A 1 80 ? 8.582 4.135 2.361 1.00 82.81 80 GLN A C 1
ATOM 625 O O . GLN A 1 80 ? 8.006 3.103 2.010 1.00 82.81 80 GLN A O 1
ATOM 630 N N . ALA A 1 81 ? 8.024 5.033 3.177 1.00 87.12 81 ALA A N 1
ATOM 631 C CA . ALA A 1 81 ? 6.656 4.930 3.678 1.00 87.12 81 ALA A CA 1
ATOM 632 C C . ALA A 1 81 ? 5.636 4.942 2.528 1.00 87.12 81 ALA A C 1
ATOM 634 O O . ALA A 1 81 ? 4.727 4.113 2.486 1.00 87.12 81 ALA A O 1
ATOM 635 N N . LEU A 1 82 ? 5.821 5.825 1.545 1.00 88.88 82 LEU A N 1
ATOM 636 C CA . LEU A 1 82 ? 4.952 5.901 0.377 1.00 88.88 82 LEU A CA 1
ATOM 637 C C . LEU A 1 82 ? 5.046 4.641 -0.485 1.00 88.88 82 LEU A C 1
ATOM 639 O O . LEU A 1 82 ? 4.027 4.082 -0.880 1.00 88.88 82 LEU A O 1
ATOM 643 N N . LEU A 1 83 ? 6.256 4.145 -0.740 1.00 86.31 83 LEU A N 1
ATOM 644 C CA . LEU A 1 83 ? 6.455 2.904 -1.486 1.00 86.31 83 LEU A CA 1
ATOM 645 C C . LEU A 1 83 ? 5.783 1.703 -0.812 1.00 86.31 83 LEU A C 1
ATOM 647 O O . LEU A 1 83 ? 5.116 0.916 -1.489 1.00 86.31 83 LEU A O 1
ATOM 651 N N . GLN A 1 84 ? 5.928 1.575 0.510 1.00 87.50 84 GLN A N 1
ATOM 652 C CA . GLN A 1 84 ? 5.230 0.561 1.305 1.00 87.50 84 GLN A CA 1
ATOM 653 C C . GLN A 1 84 ? 3.725 0.618 1.071 1.00 87.50 84 GLN A C 1
ATOM 655 O O . GLN A 1 84 ? 3.115 -0.404 0.759 1.00 87.50 84 GLN A O 1
ATOM 660 N N . HIS A 1 85 ? 3.155 1.819 1.137 1.00 92.44 85 HIS A N 1
ATOM 661 C CA . HIS A 1 85 ? 1.729 2.037 0.943 1.00 92.44 85 HIS A CA 1
ATOM 662 C C . HIS A 1 85 ? 1.238 1.627 -0.460 1.00 92.44 85 HIS A C 1
ATOM 664 O O . HIS A 1 85 ? 0.118 1.138 -0.642 1.00 92.44 85 HIS A O 1
ATOM 670 N N . TYR A 1 86 ? 2.097 1.744 -1.479 1.00 91.69 86 TYR A N 1
ATOM 671 C CA . TYR A 1 86 ? 1.779 1.258 -2.824 1.00 91.69 86 TYR A CA 1
ATOM 672 C C . TYR A 1 86 ? 1.888 -0.264 -2.992 1.00 91.69 86 TYR A C 1
ATOM 674 O O . TYR A 1 86 ? 1.431 -0.790 -4.009 1.00 91.69 86 TYR A O 1
ATOM 682 N N . GLY A 1 87 ? 2.364 -0.988 -1.978 1.00 87.75 87 GLY A N 1
ATOM 683 C CA . GLY A 1 87 ? 2.446 -2.450 -1.958 1.00 87.75 87 GLY A CA 1
ATOM 684 C C . GLY A 1 87 ? 3.871 -2.992 -2.063 1.00 87.75 87 GLY A C 1
ATOM 685 O O . GLY A 1 87 ? 4.062 -4.177 -2.359 1.00 87.75 87 GLY A O 1
ATOM 686 N N . TRP A 1 88 ? 4.873 -2.142 -1.836 1.00 81.50 88 TRP A N 1
ATOM 687 C CA . TRP A 1 88 ? 6.236 -2.591 -1.588 1.00 81.50 88 TRP A CA 1
ATOM 688 C C . TRP A 1 88 ? 6.370 -3.165 -0.171 1.00 81.50 88 TRP A C 1
ATOM 690 O O . TRP A 1 88 ? 5.520 -2.943 0.689 1.00 81.50 88 TRP A O 1
ATOM 700 N N . ARG A 1 89 ? 7.438 -3.927 0.081 1.00 77.81 89 ARG A N 1
ATOM 701 C CA . ARG A 1 89 ? 7.777 -4.397 1.431 1.00 77.81 89 ARG A CA 1
ATOM 702 C C . ARG A 1 89 ? 8.771 -3.430 2.077 1.00 77.81 89 ARG A C 1
ATOM 704 O O . ARG A 1 89 ? 9.676 -2.952 1.406 1.00 77.81 89 ARG A O 1
ATOM 711 N N . SER A 1 90 ? 8.642 -3.152 3.366 1.00 76.12 90 SER A N 1
ATOM 712 C CA . SER A 1 90 ? 9.467 -2.167 4.070 1.00 76.12 90 SER A CA 1
ATOM 713 C C . SER A 1 90 ? 9.441 -2.380 5.589 1.00 76.12 90 SER A C 1
ATOM 715 O O . SER A 1 90 ? 8.902 -3.374 6.080 1.00 76.12 90 SER A O 1
ATOM 717 N N . PHE A 1 91 ? 9.991 -1.397 6.308 1.00 82.94 91 PHE A N 1
ATOM 718 C CA . PHE A 1 91 ? 10.050 -1.277 7.764 1.00 82.94 91 PHE A CA 1
ATOM 719 C C . PHE A 1 91 ? 8.809 -0.633 8.403 1.00 82.94 91 PHE A C 1
ATOM 721 O O . PHE A 1 91 ? 8.826 -0.350 9.597 1.00 82.94 91 PHE A O 1
ATOM 728 N N . TYR A 1 92 ? 7.752 -0.349 7.644 1.00 89.69 92 TYR A N 1
ATOM 729 C CA . TYR A 1 92 ? 6.580 0.353 8.170 1.00 89.69 92 TYR A CA 1
ATOM 730 C C . TYR A 1 92 ? 5.366 -0.561 8.313 1.00 89.69 92 TYR A C 1
ATOM 732 O O . TYR A 1 92 ? 5.271 -1.636 7.711 1.00 89.69 92 TYR A O 1
ATOM 740 N N . VAL A 1 93 ? 4.416 -0.098 9.119 1.00 92.12 93 VAL A N 1
ATOM 741 C CA . VAL A 1 93 ? 3.104 -0.714 9.306 1.00 92.12 93 VAL A CA 1
ATOM 742 C C . VAL A 1 93 ? 2.033 0.247 8.802 1.00 92.12 93 VAL A C 1
ATOM 744 O O . VAL A 1 93 ? 1.843 1.317 9.379 1.00 92.12 93 VAL A O 1
ATOM 747 N N . ASP A 1 94 ? 1.319 -0.159 7.749 1.00 94.31 94 ASP A N 1
ATOM 748 C CA . ASP A 1 94 ? 0.160 0.568 7.219 1.00 94.31 94 ASP A CA 1
ATOM 749 C C . ASP A 1 94 ? -0.955 0.690 8.263 1.00 94.31 94 ASP A C 1
ATOM 751 O O . ASP A 1 94 ? -1.391 -0.305 8.859 1.00 94.31 94 ASP A O 1
ATOM 755 N N . CYS A 1 95 ? -1.402 1.926 8.452 1.00 97.00 95 CYS A N 1
ATOM 756 C CA . CYS A 1 95 ? -2.536 2.343 9.258 1.00 97.00 95 CYS A CA 1
ATOM 757 C C . CYS A 1 95 ? -3.376 3.366 8.477 1.00 97.00 95 CYS A C 1
ATOM 759 O O . CYS A 1 95 ? -2.974 3.882 7.433 1.00 97.00 95 CYS A O 1
ATOM 761 N N . SER A 1 96 ? -4.552 3.676 9.004 1.00 97.50 96 SER A N 1
ATOM 762 C CA . SER A 1 96 ? -5.448 4.689 8.462 1.00 97.50 96 SER A CA 1
ATOM 763 C C . SER A 1 96 ? -6.006 5.556 9.583 1.00 97.50 96 SER A C 1
ATOM 765 O O . SER A 1 96 ? -6.276 5.051 10.672 1.00 97.50 96 SER A O 1
ATOM 767 N N . ALA A 1 97 ? -6.224 6.8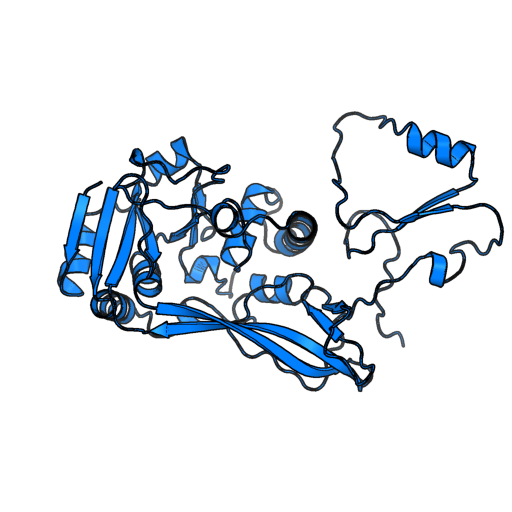43 9.322 1.00 97.00 97 ALA A N 1
ATOM 768 C CA . ALA A 1 97 ? -7.036 7.675 10.213 1.00 97.00 97 ALA A CA 1
ATOM 769 C C . ALA A 1 97 ? -8.538 7.330 10.114 1.00 97.00 97 ALA A C 1
ATOM 771 O O . ALA A 1 97 ? -9.317 7.681 10.995 1.00 97.00 97 ALA A O 1
ATOM 772 N N . SER A 1 98 ? -8.950 6.588 9.080 1.00 97.12 98 SER A N 1
ATOM 773 C CA . SER A 1 98 ? -10.317 6.110 8.904 1.00 97.12 98 SER A CA 1
ATOM 774 C C . SER A 1 98 ? -10.492 4.687 9.434 1.00 97.12 98 SER A C 1
ATOM 776 O O . SER A 1 98 ? -9.950 3.701 8.915 1.00 97.12 98 SER A O 1
ATOM 778 N N . ALA A 1 99 ? -11.343 4.553 10.452 1.00 97.38 99 ALA A N 1
ATOM 779 C CA . ALA A 1 99 ? -11.761 3.248 10.948 1.00 97.38 99 ALA A CA 1
ATOM 780 C C . ALA A 1 99 ? -12.522 2.439 9.882 1.00 97.38 99 ALA A C 1
ATOM 782 O O . ALA A 1 99 ? -12.458 1.212 9.898 1.00 97.38 99 ALA A O 1
ATOM 783 N N . ALA A 1 100 ? -13.206 3.099 8.938 1.00 97.69 100 ALA A N 1
ATOM 784 C CA . ALA A 1 100 ? -13.918 2.438 7.843 1.00 97.69 100 ALA A CA 1
ATOM 785 C C . ALA A 1 100 ? -12.952 1.750 6.873 1.00 97.69 100 ALA A C 1
ATOM 787 O O . ALA A 1 100 ? -13.140 0.577 6.545 1.00 97.69 100 ALA A O 1
ATOM 788 N N . VAL A 1 101 ? -11.874 2.440 6.486 1.00 98.00 101 VAL A N 1
ATOM 789 C CA . VAL A 1 101 ? -10.803 1.871 5.650 1.00 98.00 101 VAL A CA 1
ATOM 790 C C . VAL A 1 101 ? -10.202 0.645 6.333 1.00 98.00 101 VAL A C 1
ATOM 792 O O . VAL A 1 101 ? -10.063 -0.421 5.734 1.00 98.00 101 VAL A O 1
ATOM 795 N N . SER A 1 102 ? -9.900 0.761 7.625 1.00 98.00 102 SER A N 1
ATOM 796 C CA . SER A 1 102 ? -9.339 -0.352 8.387 1.00 98.00 102 SER A CA 1
ATOM 797 C C . SER A 1 102 ? -10.338 -1.500 8.574 1.00 98.00 102 SER A C 1
ATOM 799 O O . SER A 1 102 ? -9.957 -2.659 8.465 1.00 98.00 102 SER A O 1
ATOM 801 N N . ALA A 1 103 ? -11.629 -1.234 8.772 1.00 98.00 103 ALA A N 1
ATOM 802 C CA . ALA A 1 103 ? -12.650 -2.282 8.798 1.00 98.00 103 ALA A CA 1
ATOM 803 C C . ALA A 1 103 ? -12.736 -3.027 7.451 1.00 98.00 103 ALA A C 1
ATOM 805 O O . ALA A 1 103 ? -12.841 -4.256 7.414 1.00 98.00 103 ALA A O 1
ATOM 806 N N . TRP A 1 104 ? -12.587 -2.322 6.329 1.00 98.06 104 TRP A N 1
ATOM 807 C CA . TRP A 1 104 ? -12.525 -2.968 5.021 1.00 98.06 104 TRP A CA 1
ATOM 808 C C . TRP A 1 104 ? -11.350 -3.963 4.930 1.00 98.06 104 TRP A C 1
ATOM 810 O O . TRP A 1 104 ? -11.551 -5.119 4.556 1.00 98.06 104 TRP A O 1
ATOM 820 N N . PHE A 1 105 ? -10.150 -3.589 5.393 1.00 97.12 105 PHE A N 1
ATOM 821 C CA . PHE A 1 105 ? -8.992 -4.501 5.456 1.00 97.12 105 PHE A CA 1
ATOM 822 C C . PHE A 1 105 ? -9.120 -5.620 6.500 1.00 97.12 105 PHE A C 1
ATOM 824 O O . PHE A 1 105 ? -8.495 -6.673 6.365 1.00 97.12 105 PHE A O 1
ATOM 831 N N . ALA A 1 106 ? -9.924 -5.419 7.545 1.00 97.38 106 ALA A N 1
ATOM 832 C CA . ALA A 1 106 ? -10.245 -6.463 8.514 1.00 97.38 106 ALA A CA 1
ATOM 833 C C . ALA A 1 106 ? -11.229 -7.507 7.957 1.00 97.38 106 ALA A C 1
ATOM 835 O O . ALA A 1 106 ? -11.361 -8.570 8.559 1.00 97.38 106 ALA A O 1
ATOM 836 N N . SER A 1 107 ? -11.899 -7.229 6.831 1.00 97.25 107 SER A N 1
ATOM 837 C CA . SER A 1 107 ? -12.897 -8.118 6.214 1.00 97.25 107 SER A CA 1
ATOM 838 C C . SER A 1 107 ? -12.463 -8.759 4.895 1.00 97.25 107 SER A C 1
ATOM 840 O O . SER A 1 107 ? -12.892 -9.878 4.610 1.00 97.25 107 SER A O 1
ATOM 842 N N . HIS A 1 108 ? -11.621 -8.092 4.102 1.00 96.38 108 HIS A N 1
ATOM 843 C CA . HIS A 1 108 ? -11.217 -8.573 2.780 1.00 96.38 108 HIS A CA 1
ATOM 844 C C . HIS A 1 108 ? -9.846 -9.254 2.807 1.00 96.38 108 HIS A C 1
ATOM 846 O O . HIS A 1 108 ? -8.863 -8.723 3.328 1.00 96.38 108 HIS A O 1
ATOM 852 N N . VAL A 1 109 ? -9.770 -10.439 2.206 1.00 95.06 109 VAL A N 1
ATOM 853 C CA . VAL A 1 109 ? -8.554 -11.242 2.095 1.00 95.06 109 VAL A CA 1
ATOM 854 C C . VAL A 1 109 ? -7.807 -10.857 0.824 1.00 95.06 109 VAL A C 1
ATOM 856 O O . VAL A 1 109 ? -8.364 -10.896 -0.269 1.00 95.06 109 VAL A O 1
ATOM 859 N N . TYR A 1 110 ? -6.532 -10.507 0.979 1.00 94.19 110 TYR A N 1
ATOM 860 C CA . TYR A 1 110 ? -5.623 -10.250 -0.135 1.00 94.19 110 TYR A CA 1
ATOM 861 C C . TYR A 1 110 ? -5.238 -11.552 -0.841 1.00 94.19 110 TYR A C 1
ATOM 863 O O . TYR A 1 110 ? -4.819 -12.512 -0.187 1.00 94.19 110 TYR A O 1
ATOM 871 N N . SER A 1 111 ? -5.287 -11.550 -2.169 1.00 93.94 111 SER A N 1
ATOM 872 C CA . SER A 1 111 ? -4.708 -12.592 -3.011 1.00 93.94 111 SER A CA 1
ATOM 873 C C . SER A 1 111 ? -3.879 -11.969 -4.134 1.00 93.94 111 SER A C 1
ATOM 875 O O . SER A 1 111 ? -4.133 -10.842 -4.558 1.00 93.94 111 SER A O 1
ATOM 877 N N . GLU A 1 112 ? -2.861 -12.687 -4.606 1.00 93.81 112 GLU A N 1
ATOM 878 C CA . GLU A 1 112 ? -2.032 -12.244 -5.725 1.00 93.81 112 GLU A CA 1
ATOM 879 C C . GLU A 1 112 ? -1.697 -13.404 -6.656 1.00 93.81 112 GLU A C 1
ATOM 881 O O . GLU A 1 112 ? -1.577 -14.556 -6.232 1.00 93.81 112 GLU A O 1
ATOM 886 N N . ARG A 1 113 ? -1.533 -13.089 -7.939 1.00 94.00 113 ARG A N 1
ATOM 887 C CA . ARG A 1 113 ? -1.082 -14.026 -8.964 1.00 94.00 113 ARG A CA 1
ATOM 888 C C . ARG A 1 113 ? -0.160 -13.331 -9.950 1.00 94.00 113 ARG A C 1
ATOM 890 O O . ARG A 1 113 ? -0.360 -12.170 -10.304 1.00 94.00 113 ARG A O 1
ATOM 897 N N . GLN A 1 114 ? 0.819 -14.074 -10.443 1.00 92.81 114 GLN A N 1
ATOM 898 C CA . GLN A 1 114 ? 1.610 -13.628 -11.577 1.00 92.81 114 GLN A CA 1
ATOM 899 C C . GLN A 1 114 ? 0.834 -13.899 -12.869 1.00 92.81 114 GLN A C 1
ATOM 901 O O . GLN A 1 114 ? 0.257 -14.972 -13.045 1.00 92.81 114 GLN A O 1
ATOM 906 N N . THR A 1 115 ? 0.822 -12.924 -13.768 1.00 92.81 115 THR A N 1
ATOM 907 C CA . THR A 1 115 ? 0.251 -13.053 -15.112 1.00 92.81 115 THR A CA 1
ATOM 908 C C . THR A 1 115 ? 1.321 -12.753 -16.147 1.00 92.81 115 THR A C 1
ATOM 910 O O . THR A 1 115 ? 2.246 -11.985 -15.877 1.00 92.81 115 THR A O 1
ATOM 913 N N . VAL A 1 116 ? 1.210 -13.396 -17.308 1.00 92.75 116 VAL A N 1
ATOM 914 C CA . VAL A 1 116 ? 2.064 -13.138 -18.467 1.00 92.75 116 VAL A CA 1
ATOM 915 C C . VAL A 1 116 ? 1.159 -12.699 -19.604 1.00 92.75 116 VAL A C 1
ATOM 917 O O . VAL A 1 116 ? 0.302 -13.461 -20.048 1.00 92.75 116 VAL A O 1
ATOM 920 N N . GLU A 1 117 ? 1.337 -11.465 -20.048 1.00 93.25 117 GLU A N 1
ATOM 921 C CA . GLU A 1 117 ? 0.603 -10.891 -21.168 1.00 93.25 117 GLU A CA 1
ATOM 922 C C . GLU A 1 117 ? 1.470 -10.917 -22.423 1.00 93.25 117 GLU A C 1
ATOM 924 O O . GLU A 1 117 ? 2.658 -10.594 -22.378 1.00 93.25 117 GLU A O 1
ATOM 929 N N . LEU A 1 118 ? 0.865 -11.304 -23.544 1.00 93.50 118 LEU A N 1
ATOM 930 C CA . LEU A 1 118 ? 1.484 -11.234 -24.860 1.00 93.50 118 LEU A CA 1
ATOM 931 C C . LEU A 1 118 ? 1.097 -9.905 -25.511 1.00 93.50 118 LEU A C 1
ATOM 933 O O . LEU A 1 118 ? -0.081 -9.675 -25.788 1.00 93.50 118 LEU A O 1
ATOM 937 N N . CYS A 1 119 ? 2.090 -9.058 -25.754 1.00 93.25 119 CYS A N 1
ATOM 938 C CA . CYS A 1 119 ? 1.922 -7.710 -26.279 1.00 93.25 119 CYS A CA 1
ATOM 939 C C . CYS A 1 119 ? 2.925 -7.445 -27.407 1.00 93.25 119 CYS A C 1
ATOM 941 O O . CYS A 1 119 ? 3.782 -8.267 -27.726 1.00 93.25 119 CYS A O 1
ATOM 943 N N . GLU A 1 120 ? 2.821 -6.259 -27.979 1.00 92.50 120 GLU A N 1
ATOM 944 C CA . GLU A 1 120 ? 3.729 -5.692 -28.964 1.00 92.50 120 GLU A CA 1
ATOM 945 C C . GLU A 1 120 ? 4.328 -4.400 -28.380 1.00 92.50 120 GLU A C 1
ATOM 947 O O . GLU A 1 120 ? 3.655 -3.676 -27.633 1.00 92.50 120 GLU A O 1
ATOM 952 N N . ASP A 1 121 ? 5.594 -4.102 -28.670 1.00 89.56 121 ASP A N 1
ATOM 953 C CA . ASP A 1 121 ? 6.170 -2.793 -28.366 1.00 89.56 121 ASP A CA 1
ATOM 954 C C . ASP A 1 121 ? 5.664 -1.715 -29.348 1.00 89.56 121 ASP A C 1
ATOM 956 O O . ASP A 1 121 ? 4.782 -1.955 -30.172 1.00 89.56 121 ASP A O 1
ATOM 960 N N . CYS A 1 122 ? 6.174 -0.485 -29.244 1.00 87.06 122 CYS A N 1
ATOM 961 C CA . CYS A 1 122 ? 5.707 0.613 -30.095 1.00 87.06 122 CYS A CA 1
ATOM 962 C C . CYS A 1 122 ? 6.154 0.507 -31.568 1.00 87.06 122 CYS A C 1
ATOM 964 O O . CYS A 1 122 ? 5.679 1.295 -32.389 1.00 87.06 122 CYS A O 1
ATOM 966 N N . GLU A 1 123 ? 7.050 -0.431 -31.885 1.00 87.62 123 GLU A N 1
ATOM 967 C CA . GLU A 1 123 ? 7.491 -0.808 -33.233 1.00 87.62 123 GLU A CA 1
ATOM 968 C C . GLU A 1 123 ? 6.796 -2.098 -33.713 1.00 87.62 123 GLU A C 1
ATOM 970 O O . GLU A 1 123 ? 7.152 -2.630 -34.758 1.00 87.62 123 GLU A O 1
ATOM 975 N N . GLU A 1 124 ? 5.780 -2.567 -32.980 1.00 88.94 124 GLU A N 1
ATOM 976 C CA . GLU A 1 124 ? 5.047 -3.814 -33.229 1.00 88.94 124 GLU A CA 1
ATOM 977 C C . GLU A 1 124 ? 5.884 -5.093 -33.019 1.00 88.94 124 GLU A C 1
ATOM 979 O O . GLU A 1 124 ? 5.483 -6.184 -33.427 1.00 88.94 124 GLU A O 1
ATOM 984 N N . GLU A 1 125 ? 7.025 -4.997 -32.326 1.00 91.38 125 GLU A N 1
ATOM 985 C CA . GLU A 1 125 ? 7.846 -6.164 -32.005 1.00 91.38 125 GLU A CA 1
ATOM 986 C C . GLU A 1 125 ? 7.246 -6.944 -30.825 1.00 91.38 125 GLU A C 1
ATOM 988 O O . GLU A 1 125 ? 6.848 -6.356 -29.813 1.00 91.38 125 GLU A O 1
ATOM 993 N N . PRO A 1 126 ? 7.187 -8.283 -30.899 1.00 93.06 126 PRO A N 1
ATOM 994 C CA . PRO A 1 126 ? 6.473 -9.086 -29.920 1.00 93.06 126 PRO A CA 1
ATOM 995 C C . PRO A 1 126 ? 7.231 -9.156 -28.584 1.00 93.06 126 PRO A C 1
ATOM 997 O O . PRO A 1 126 ? 8.415 -9.501 -28.522 1.00 93.06 126 PRO A O 1
ATOM 1000 N N . VAL A 1 127 ? 6.525 -8.903 -27.480 1.00 93.50 127 VAL A N 1
ATOM 1001 C CA . VAL A 1 127 ? 7.061 -8.906 -26.110 1.00 93.50 127 VAL A CA 1
ATOM 1002 C C . VAL A 1 127 ? 6.129 -9.633 -25.140 1.00 93.50 127 VAL A C 1
ATOM 1004 O O . VAL A 1 127 ? 4.914 -9.681 -25.321 1.00 93.50 127 VAL A O 1
ATOM 1007 N N . MET A 1 128 ? 6.696 -10.201 -24.076 1.00 94.56 128 MET A N 1
ATOM 1008 C CA . MET A 1 128 ? 5.931 -10.754 -22.954 1.00 94.56 128 MET A CA 1
ATOM 1009 C C . MET A 1 128 ? 6.079 -9.874 -21.718 1.00 94.56 128 MET A C 1
ATOM 1011 O O . MET A 1 128 ? 7.202 -9.557 -21.321 1.00 94.56 128 MET A O 1
ATOM 1015 N N . LEU A 1 129 ? 4.962 -9.521 -21.084 1.00 93.94 129 LEU A N 1
ATOM 1016 C CA . LEU A 1 129 ? 4.927 -8.691 -19.881 1.00 93.94 129 LEU A CA 1
ATOM 1017 C C . LEU A 1 129 ? 4.489 -9.515 -18.677 1.00 93.94 129 LEU A C 1
ATOM 1019 O O . LEU A 1 129 ? 3.388 -10.057 -18.646 1.00 93.94 129 LEU A O 1
ATOM 1023 N N . VAL A 1 130 ? 5.350 -9.588 -17.670 1.00 93.81 130 VAL A N 1
ATOM 1024 C CA . VAL A 1 130 ? 5.067 -10.230 -16.391 1.00 93.81 130 VAL A CA 1
ATOM 1025 C C . VAL A 1 130 ? 4.538 -9.183 -15.419 1.00 93.81 130 VAL A C 1
ATOM 1027 O O . VAL A 1 130 ? 5.233 -8.208 -15.117 1.00 93.81 130 VAL A O 1
ATOM 1030 N N . LYS A 1 131 ? 3.320 -9.397 -14.916 1.00 93.00 131 LYS A N 1
ATOM 1031 C CA . LYS A 1 131 ? 2.665 -8.523 -13.933 1.00 93.00 131 LYS A CA 1
ATOM 1032 C C . LYS A 1 131 ? 2.266 -9.289 -12.682 1.00 93.00 131 LYS A C 1
ATOM 1034 O O . LYS A 1 131 ? 1.775 -10.420 -12.773 1.00 93.00 131 LYS A O 1
ATOM 1039 N N . ARG A 1 132 ? 2.402 -8.641 -11.525 1.00 93.12 132 ARG A N 1
ATOM 1040 C CA . ARG A 1 132 ? 1.851 -9.109 -10.252 1.00 93.12 132 ARG A CA 1
ATOM 1041 C C . ARG A 1 132 ? 0.454 -8.525 -10.061 1.00 93.12 132 ARG A C 1
ATOM 1043 O O . ARG A 1 132 ? 0.302 -7.391 -9.618 1.00 93.12 132 ARG A O 1
ATOM 1050 N N . MET A 1 133 ? -0.563 -9.308 -10.402 1.00 94.50 133 MET A N 1
ATOM 1051 C CA . MET A 1 133 ? -1.962 -8.909 -10.249 1.00 94.50 133 MET A CA 1
ATOM 1052 C C . MET A 1 133 ? -2.443 -9.249 -8.844 1.00 94.50 133 MET A C 1
ATOM 1054 O O . MET A 1 133 ? -2.206 -10.361 -8.368 1.00 94.50 133 MET A O 1
ATOM 1058 N N . ALA A 1 134 ? -3.136 -8.317 -8.201 1.00 94.44 134 ALA A N 1
ATOM 1059 C CA . ALA A 1 134 ? -3.662 -8.478 -6.855 1.00 94.44 134 ALA A CA 1
ATOM 1060 C C . ALA A 1 134 ? -5.173 -8.245 -6.805 1.00 94.44 134 ALA A C 1
ATOM 1062 O O . ALA A 1 134 ? -5.721 -7.442 -7.559 1.00 94.44 134 ALA A O 1
ATOM 1063 N N . SER A 1 135 ? -5.841 -8.927 -5.882 1.00 94.25 135 SER A N 1
ATOM 1064 C CA . SER A 1 135 ? -7.255 -8.722 -5.583 1.00 94.25 135 SER A CA 1
ATOM 1065 C C . SER A 1 135 ? -7.513 -8.796 -4.083 1.00 94.25 135 SER A C 1
ATOM 1067 O O . SER A 1 135 ? -6.722 -9.340 -3.309 1.00 94.25 135 SER A O 1
ATOM 1069 N N . TYR A 1 136 ? -8.646 -8.233 -3.681 1.00 95.44 136 TYR A N 1
ATOM 1070 C CA . TYR A 1 136 ? -9.184 -8.343 -2.337 1.00 95.44 136 TYR A CA 1
ATOM 1071 C C . TYR A 1 136 ? -10.595 -8.892 -2.435 1.00 95.44 136 TYR A C 1
ATOM 1073 O O . TYR A 1 136 ? -11.443 -8.304 -3.102 1.00 95.44 136 TYR A O 1
ATOM 1081 N N . GLU A 1 137 ? -10.846 -10.002 -1.755 1.00 94.62 137 GLU A N 1
ATOM 1082 C CA . GLU A 1 137 ? -12.143 -10.667 -1.787 1.00 94.62 137 GLU A CA 1
ATOM 1083 C C . GLU A 1 137 ? -12.650 -10.891 -0.369 1.00 94.62 137 GLU A C 1
ATOM 1085 O O . GLU A 1 137 ? -11.888 -11.195 0.552 1.00 94.62 137 GLU A O 1
ATOM 1090 N N . PHE A 1 138 ? -13.954 -10.723 -0.176 1.00 94.94 138 PHE A N 1
ATOM 1091 C CA . PHE A 1 138 ? -14.573 -11.075 1.090 1.00 94.94 138 PHE A CA 1
ATOM 1092 C C . PHE A 1 138 ? -14.499 -12.592 1.301 1.00 94.94 138 PHE A C 1
ATOM 1094 O O . PHE A 1 138 ? -14.861 -13.370 0.420 1.00 94.94 138 PHE A O 1
ATOM 1101 N N . ALA A 1 139 ? -14.093 -13.004 2.499 1.00 91.56 139 ALA A N 1
ATOM 1102 C CA . ALA A 1 139 ? -14.171 -14.390 2.936 1.00 91.56 139 ALA A CA 1
ATOM 1103 C C . ALA A 1 139 ? -14.622 -14.441 4.394 1.00 91.56 139 ALA A C 1
ATOM 1105 O O . ALA A 1 139 ? -14.159 -13.641 5.204 1.00 91.56 139 ALA A O 1
ATOM 1106 N N . GLU A 1 140 ? -15.470 -15.409 4.737 1.00 94.88 140 GLU A N 1
ATOM 1107 C CA . GLU A 1 140 ? -15.934 -15.622 6.112 1.00 94.88 140 GLU A CA 1
ATOM 1108 C C . GLU A 1 140 ? -14.778 -15.890 7.093 1.00 94.88 140 GLU A C 1
ATOM 1110 O O . GLU A 1 140 ? -13.684 -16.319 6.709 1.00 94.88 140 GLU A O 1
ATOM 1115 N N . GLY A 1 141 ? -15.030 -15.630 8.375 1.00 96.00 141 GLY A N 1
ATOM 1116 C CA . GLY A 1 141 ? -14.077 -15.812 9.469 1.00 96.00 141 GLY A CA 1
ATOM 1117 C C . GLY A 1 141 ? -13.993 -14.588 10.372 1.00 96.00 141 GLY A C 1
ATOM 1118 O O . GLY A 1 141 ? -14.819 -13.680 10.279 1.00 96.00 141 GLY A O 1
ATOM 1119 N N . ASP A 1 142 ? -12.969 -14.554 11.217 1.00 96.62 142 ASP A N 1
ATOM 1120 C CA . ASP A 1 142 ? -12.739 -13.444 12.139 1.00 96.62 142 ASP A CA 1
ATOM 1121 C C . ASP A 1 142 ? -11.854 -12.364 11.510 1.00 96.62 142 ASP A C 1
ATOM 1123 O O . ASP A 1 142 ? -10.952 -12.633 10.707 1.00 96.62 142 ASP A O 1
ATOM 1127 N N . GLY A 1 143 ? -12.156 -11.117 11.856 1.00 97.12 143 GLY A N 1
ATOM 1128 C CA . GLY A 1 143 ? -11.362 -9.944 11.528 1.00 97.12 143 GLY A CA 1
ATOM 1129 C C . GLY A 1 143 ? -10.791 -9.302 12.788 1.00 97.12 143 GLY A C 1
ATOM 1130 O O . GLY A 1 143 ? -11.316 -9.461 13.897 1.00 97.12 143 GLY A O 1
ATOM 1131 N N . HIS A 1 144 ? -9.719 -8.538 12.610 1.00 97.38 144 HIS A N 1
ATOM 1132 C CA . HIS A 1 144 ? -9.054 -7.826 13.693 1.00 97.38 144 HIS A CA 1
ATOM 1133 C C . HIS A 1 144 ? -8.867 -6.366 13.310 1.00 97.38 144 HIS A C 1
ATOM 1135 O O . HIS A 1 144 ? -8.280 -6.058 12.271 1.00 97.38 144 HIS A O 1
ATOM 1141 N N . LEU A 1 145 ? -9.340 -5.478 14.179 1.00 97.38 145 LEU A N 1
ATOM 1142 C CA . LEU A 1 145 ? -9.147 -4.042 14.070 1.00 97.38 145 LEU A CA 1
ATOM 1143 C C . LEU A 1 145 ? -8.365 -3.556 15.292 1.00 97.38 145 LEU A C 1
ATOM 1145 O O . LEU A 1 145 ? -8.820 -3.685 16.428 1.00 97.38 145 LEU A O 1
ATOM 1149 N N . TYR A 1 146 ? -7.184 -3.002 15.063 1.00 97.25 146 TYR A N 1
ATOM 1150 C CA . TYR A 1 146 ? -6.355 -2.398 16.101 1.00 97.25 146 TYR A CA 1
ATOM 1151 C C . TYR A 1 146 ? -6.498 -0.884 16.054 1.00 97.25 146 TYR A C 1
ATOM 1153 O O . TYR A 1 146 ? -6.539 -0.309 14.969 1.00 97.25 146 TYR A O 1
ATOM 1161 N N . ALA A 1 147 ? -6.549 -0.259 17.226 1.00 97.25 147 ALA A N 1
ATOM 1162 C CA . ALA A 1 147 ? -6.505 1.187 17.387 1.00 97.25 147 ALA A CA 1
ATOM 1163 C C . ALA A 1 147 ? -5.245 1.578 18.162 1.00 97.25 147 ALA A C 1
ATOM 1165 O O . ALA A 1 147 ? -4.969 1.019 19.231 1.00 97.25 147 ALA A O 1
ATOM 1166 N N . PHE A 1 148 ? -4.510 2.550 17.634 1.00 97.44 148 PHE A N 1
ATOM 1167 C CA . PHE A 1 148 ? -3.257 3.052 18.176 1.00 97.44 148 PHE A CA 1
ATOM 1168 C C . PHE A 1 148 ? -3.381 4.510 18.600 1.00 97.44 148 PHE A C 1
ATOM 1170 O O . PHE A 1 148 ? -4.014 5.306 17.914 1.00 97.44 148 PHE A O 1
ATOM 1177 N N . ASP A 1 149 ? -2.724 4.866 19.697 1.00 96.50 149 ASP A N 1
ATOM 1178 C CA . ASP A 1 149 ? -2.557 6.250 20.126 1.00 96.50 149 ASP A CA 1
ATOM 1179 C C . ASP A 1 149 ? -1.476 6.901 19.266 1.00 96.50 149 ASP A C 1
ATOM 1181 O O . ASP A 1 149 ? -0.299 6.531 19.343 1.00 96.50 149 ASP A O 1
ATOM 1185 N N . ARG A 1 150 ? -1.873 7.863 18.424 1.00 96.06 150 ARG A N 1
ATOM 1186 C CA . ARG A 1 150 ? -0.945 8.526 17.505 1.00 96.06 150 ARG A CA 1
ATOM 1187 C C . ARG A 1 150 ? 0.144 9.298 18.238 1.00 96.06 150 ARG A C 1
ATOM 1189 O O . ARG A 1 150 ? 1.288 9.256 17.800 1.00 96.06 150 ARG A O 1
ATOM 1196 N N . ALA A 1 151 ? -0.173 9.971 19.343 1.00 95.50 151 ALA A N 1
ATOM 1197 C CA . ALA A 1 151 ? 0.795 10.784 20.077 1.00 95.50 151 ALA A CA 1
ATOM 1198 C C . ALA A 1 151 ? 1.852 9.917 20.778 1.00 95.50 151 ALA A C 1
ATOM 1200 O O . ALA A 1 151 ? 3.026 10.291 20.855 1.00 95.50 151 ALA A O 1
ATOM 1201 N N . ILE A 1 152 ? 1.455 8.747 21.286 1.00 95.62 152 ILE A N 1
ATOM 1202 C CA . ILE A 1 152 ? 2.398 7.762 21.822 1.00 95.62 152 ILE A CA 1
ATOM 1203 C C . ILE A 1 152 ? 3.201 7.137 20.678 1.00 95.62 152 ILE A C 1
ATOM 1205 O O . ILE A 1 152 ? 4.428 7.082 20.768 1.00 95.62 152 ILE A O 1
ATOM 1209 N N . ALA A 1 153 ? 2.553 6.719 19.589 1.00 95.25 153 ALA A N 1
ATOM 1210 C CA . ALA A 1 153 ? 3.233 6.109 18.449 1.00 95.25 153 ALA A CA 1
ATOM 1211 C C . ALA A 1 153 ? 4.286 7.044 17.830 1.00 95.25 153 ALA A C 1
ATOM 1213 O O . ALA A 1 153 ? 5.417 6.620 17.595 1.00 95.25 153 ALA A O 1
ATOM 1214 N N . GLU A 1 154 ? 3.969 8.329 17.673 1.00 94.69 154 GLU A N 1
ATOM 1215 C CA . GLU A 1 154 ? 4.892 9.357 17.186 1.00 94.69 154 GLU A CA 1
ATOM 1216 C C . GLU A 1 154 ? 6.163 9.441 18.039 1.00 94.69 154 GLU A C 1
ATOM 1218 O O . GLU A 1 154 ? 7.271 9.449 17.507 1.00 94.69 154 GLU A O 1
ATOM 1223 N N . LYS A 1 155 ? 6.023 9.412 19.369 1.00 94.19 155 LYS A N 1
ATOM 1224 C CA . LYS A 1 155 ? 7.162 9.466 20.302 1.00 94.19 155 LYS A CA 1
ATOM 1225 C C . LYS A 1 155 ? 7.970 8.173 20.359 1.00 94.19 155 LYS A C 1
ATOM 1227 O O . LYS A 1 155 ? 9.148 8.213 20.711 1.00 94.19 155 LYS A O 1
ATOM 1232 N N . ARG A 1 156 ? 7.334 7.021 20.133 1.00 93.50 156 ARG A N 1
ATOM 1233 C CA . ARG A 1 156 ? 7.943 5.701 20.374 1.00 93.50 156 ARG A CA 1
ATOM 1234 C C . ARG A 1 156 ? 8.554 5.084 19.128 1.00 93.50 156 ARG A C 1
ATOM 1236 O O . ARG A 1 156 ? 9.604 4.459 19.238 1.00 93.50 156 ARG A O 1
ATOM 1243 N N . VAL A 1 157 ? 7.900 5.237 17.983 1.00 91.69 157 VAL A N 1
ATOM 1244 C CA . VAL A 1 157 ? 8.302 4.594 16.723 1.00 91.69 157 VAL A CA 1
ATOM 1245 C C . VAL A 1 157 ? 8.310 5.536 15.524 1.00 91.69 157 VAL A C 1
ATOM 1247 O O . VAL A 1 157 ? 8.895 5.187 14.506 1.00 91.69 157 VAL A O 1
ATOM 1250 N N . GLY A 1 158 ? 7.700 6.715 15.640 1.00 92.69 158 GLY A N 1
ATOM 1251 C CA . GLY A 1 158 ? 7.489 7.620 14.518 1.00 92.69 158 GLY A CA 1
ATOM 1252 C C . GLY A 1 158 ? 6.189 7.324 13.771 1.00 92.69 158 GLY A C 1
ATOM 1253 O O . GLY A 1 158 ? 5.696 6.193 13.727 1.00 92.69 158 GLY A O 1
ATOM 1254 N N . VAL A 1 159 ? 5.619 8.382 13.200 1.00 94.12 159 VAL A N 1
ATOM 1255 C CA . VAL A 1 159 ? 4.411 8.350 12.370 1.00 94.12 159 VAL A CA 1
ATOM 1256 C C . VAL A 1 159 ? 4.671 9.166 11.109 1.00 94.12 159 VAL A C 1
ATOM 1258 O O . VAL A 1 159 ? 5.296 10.222 11.170 1.00 94.12 159 VAL A O 1
ATOM 1261 N N . THR A 1 160 ? 4.208 8.680 9.961 1.00 93.38 160 THR A N 1
ATOM 1262 C CA . THR A 1 160 ? 4.257 9.421 8.694 1.00 93.38 160 THR A CA 1
ATOM 1263 C C . THR A 1 160 ? 2.842 9.594 8.158 1.00 93.38 160 THR A C 1
ATOM 1265 O O . THR A 1 160 ? 2.168 8.600 7.885 1.00 93.38 160 THR A O 1
ATOM 1268 N N . ASP A 1 161 ? 2.407 10.846 8.005 1.00 93.00 161 ASP A N 1
ATOM 1269 C CA . ASP A 1 161 ? 1.140 11.208 7.364 1.00 93.00 161 ASP A CA 1
ATOM 1270 C C . ASP A 1 161 ? 1.330 11.250 5.845 1.00 93.00 161 ASP A C 1
ATOM 1272 O O . ASP A 1 161 ? 1.956 12.170 5.311 1.00 93.00 161 ASP A O 1
ATOM 1276 N N . LEU A 1 162 ? 0.813 10.243 5.141 1.00 92.06 162 LEU A N 1
ATOM 1277 C CA . LEU A 1 162 ? 0.826 10.242 3.680 1.00 92.06 162 LEU A CA 1
ATOM 1278 C C . LEU A 1 162 ? -0.418 10.913 3.092 1.00 92.06 162 LEU A C 1
ATOM 1280 O O . LEU A 1 162 ? -0.367 11.383 1.954 1.00 92.06 162 LEU A O 1
ATOM 1284 N N . ALA A 1 163 ? -1.525 10.979 3.835 1.00 90.56 163 ALA A N 1
ATOM 1285 C CA . ALA A 1 163 ? -2.750 11.656 3.409 1.00 90.56 163 ALA A CA 1
ATOM 1286 C C . ALA A 1 163 ? -2.557 13.179 3.272 1.00 90.56 163 ALA A C 1
ATOM 1288 O O . ALA A 1 163 ? -3.284 13.837 2.521 1.00 90.56 163 ALA A O 1
ATOM 1289 N N . ALA A 1 164 ? -1.538 13.735 3.934 1.00 88.12 164 ALA A N 1
ATOM 1290 C CA . ALA A 1 164 ? -1.077 15.106 3.732 1.00 88.12 164 ALA A CA 1
ATOM 1291 C C . ALA A 1 164 ? -0.637 15.402 2.283 1.00 88.12 164 ALA A C 1
ATOM 1293 O O . ALA A 1 164 ? -0.720 16.553 1.844 1.00 88.12 164 ALA A O 1
ATOM 1294 N N . LEU A 1 165 ? -0.211 14.387 1.517 1.00 85.75 165 LEU A N 1
ATOM 1295 C CA . LEU A 1 165 ? 0.145 14.533 0.106 1.00 85.75 165 LEU A CA 1
ATOM 1296 C C . LEU A 1 165 ? -1.119 14.641 -0.756 1.00 85.75 165 LEU A C 1
ATOM 1298 O O . LEU A 1 165 ? -1.661 13.646 -1.243 1.00 85.75 165 LEU A O 1
ATOM 1302 N N . LYS A 1 166 ? -1.582 15.878 -0.946 1.00 85.69 166 LYS A N 1
ATOM 1303 C CA . LYS A 1 166 ? -2.745 16.207 -1.775 1.00 85.69 166 LYS A CA 1
ATOM 1304 C C . LYS A 1 166 ? -2.304 16.661 -3.159 1.00 85.69 166 LYS A C 1
ATOM 1306 O O . LYS A 1 166 ? -1.457 17.538 -3.288 1.00 85.69 166 LYS A O 1
ATOM 1311 N N . ILE A 1 167 ? -2.932 16.096 -4.185 1.00 87.69 167 ILE A N 1
ATOM 1312 C CA . ILE A 1 167 ? -2.725 16.481 -5.582 1.00 87.69 167 ILE A CA 1
ATOM 1313 C C . ILE A 1 167 ? -4.062 16.988 -6.115 1.00 87.69 167 ILE A C 1
ATOM 1315 O O . ILE A 1 167 ? -5.059 16.268 -6.091 1.00 87.69 167 ILE A O 1
ATOM 1319 N N . GLU A 1 168 ? -4.094 18.247 -6.547 1.00 88.12 168 GLU A N 1
ATOM 1320 C CA . GLU A 1 168 ? -5.319 18.890 -7.021 1.00 88.12 168 GLU A CA 1
ATOM 1321 C C . GLU A 1 168 ? -5.913 18.140 -8.223 1.00 88.12 168 GLU A C 1
ATOM 1323 O O . GLU A 1 168 ? -5.200 17.743 -9.144 1.00 88.12 168 GLU A O 1
ATOM 1328 N N . GLY A 1 169 ? -7.230 17.918 -8.197 1.00 90.19 169 GLY A N 1
ATOM 1329 C CA . GLY A 1 169 ? -7.947 17.209 -9.261 1.00 90.19 169 GLY A CA 1
ATOM 1330 C C . GLY A 1 169 ? -7.674 15.703 -9.341 1.00 90.19 169 GLY A C 1
ATOM 1331 O O . GLY A 1 169 ? -8.191 15.052 -10.246 1.00 90.19 169 GLY A O 1
ATOM 1332 N N . ALA A 1 170 ? -6.900 15.140 -8.411 1.00 93.50 170 ALA A N 1
ATOM 1333 C CA . ALA A 1 170 ? -6.578 13.720 -8.351 1.00 93.50 170 ALA A CA 1
ATOM 1334 C C . ALA A 1 170 ? -7.049 13.081 -7.038 1.00 93.50 170 ALA A C 1
ATOM 1336 O O . ALA A 1 170 ? -7.336 13.758 -6.050 1.00 93.50 170 ALA A O 1
ATOM 1337 N N . ARG A 1 171 ? -7.102 11.748 -7.025 1.00 94.25 171 ARG A N 1
ATOM 1338 C CA . ARG A 1 171 ? -7.420 10.935 -5.851 1.00 94.25 171 ARG A CA 1
ATOM 1339 C C . ARG A 1 171 ? -6.344 9.860 -5.690 1.00 94.25 171 ARG A C 1
ATOM 1341 O O . ARG A 1 171 ? -6.592 8.711 -6.045 1.00 94.25 171 ARG A O 1
ATOM 1348 N N . PRO A 1 172 ? -5.141 10.212 -5.205 1.00 94.00 172 PRO A N 1
ATOM 1349 C CA . PRO A 1 172 ? -4.105 9.223 -4.938 1.00 94.00 172 PRO A CA 1
ATOM 1350 C C . PRO A 1 172 ? -4.527 8.268 -3.818 1.00 94.00 172 PRO A C 1
ATOM 1352 O O . PRO A 1 172 ? -5.284 8.648 -2.916 1.00 94.00 172 PRO A O 1
ATOM 1355 N N . ARG A 1 173 ? -3.990 7.043 -3.831 1.00 95.31 173 ARG A N 1
ATOM 1356 C CA . ARG A 1 173 ? -4.268 6.013 -2.815 1.00 95.31 173 ARG A CA 1
ATOM 1357 C C . ARG A 1 173 ? -4.067 6.515 -1.384 1.00 95.31 173 ARG A C 1
ATOM 1359 O O . ARG A 1 173 ? -4.878 6.202 -0.518 1.00 95.31 173 ARG A O 1
ATOM 1366 N N . THR A 1 174 ? -3.059 7.360 -1.165 1.00 94.50 174 THR A N 1
ATOM 1367 C CA . THR A 1 174 ? -2.764 7.968 0.142 1.00 94.50 174 THR A CA 1
ATOM 1368 C C . THR A 1 174 ? -3.957 8.724 0.725 1.00 94.50 174 THR A C 1
ATOM 1370 O O . THR A 1 174 ? -4.253 8.591 1.908 1.00 94.50 174 THR A O 1
ATOM 1373 N N . THR A 1 175 ? -4.674 9.480 -0.110 1.00 94.62 175 THR A N 1
ATOM 1374 C CA . THR A 1 175 ? -5.899 10.193 0.284 1.00 94.62 175 THR A CA 1
ATOM 1375 C C . THR A 1 175 ? -7.119 9.279 0.315 1.00 94.62 175 THR A C 1
ATOM 1377 O O . THR A 1 175 ? -7.962 9.420 1.187 1.00 94.62 175 THR A O 1
ATOM 1380 N N . ALA A 1 176 ? -7.218 8.313 -0.602 1.00 96.19 176 ALA A N 1
ATOM 1381 C CA . ALA A 1 176 ? -8.348 7.385 -0.653 1.00 96.19 176 ALA A CA 1
ATOM 1382 C C . ALA A 1 176 ? -8.426 6.461 0.576 1.00 96.19 176 ALA A C 1
ATOM 1384 O O . ALA A 1 176 ? -9.505 5.978 0.914 1.00 96.19 176 ALA A O 1
ATOM 1385 N N . GLN A 1 177 ? -7.287 6.208 1.223 1.00 97.25 177 GLN A N 1
ATOM 1386 C CA . GLN A 1 177 ? -7.171 5.341 2.393 1.00 97.25 177 GLN A CA 1
ATOM 1387 C C . GLN A 1 177 ? -6.910 6.106 3.697 1.00 97.25 177 GLN A C 1
ATOM 1389 O O . GLN A 1 177 ? -6.674 5.456 4.713 1.00 97.25 177 GLN A O 1
ATOM 1394 N N . ASP A 1 178 ? -6.919 7.445 3.693 1.00 96.19 178 ASP A N 1
ATOM 1395 C CA . ASP A 1 178 ? -6.473 8.277 4.824 1.00 96.19 178 ASP A CA 1
ATOM 1396 C C . ASP A 1 178 ? -5.180 7.725 5.448 1.00 96.19 178 ASP A C 1
ATOM 1398 O O . ASP A 1 178 ? -5.142 7.360 6.624 1.00 96.19 178 ASP A O 1
ATOM 1402 N N . ALA A 1 179 ? -4.158 7.544 4.610 1.00 96.19 179 ALA A N 1
ATOM 1403 C CA . ALA A 1 179 ? -3.016 6.682 4.881 1.00 96.19 179 ALA A CA 1
ATOM 1404 C C . ALA A 1 179 ? -2.018 7.266 5.890 1.00 96.19 179 ALA A C 1
ATOM 1406 O O . ALA A 1 179 ? -1.509 8.378 5.723 1.00 96.19 179 ALA A O 1
ATOM 1407 N N . TRP A 1 180 ? -1.667 6.446 6.882 1.00 96.56 180 TRP A N 1
ATOM 1408 C CA . TRP A 1 180 ? -0.641 6.716 7.889 1.00 96.56 180 TRP A CA 1
ATOM 1409 C C . TRP A 1 180 ? 0.276 5.513 8.059 1.00 96.56 180 TRP A C 1
ATOM 1411 O O . TRP A 1 180 ? -0.175 4.371 8.037 1.00 96.56 180 TRP A O 1
ATOM 1421 N N . LEU A 1 181 ? 1.566 5.749 8.274 1.00 95.06 181 LEU A N 1
ATOM 1422 C CA . LEU A 1 181 ? 2.545 4.679 8.470 1.00 95.06 181 LEU A CA 1
ATOM 1423 C C . LEU A 1 181 ? 3.166 4.799 9.860 1.00 95.06 181 LEU A C 1
ATOM 1425 O O . LEU A 1 181 ? 3.656 5.866 10.226 1.00 95.06 181 LEU A O 1
ATOM 1429 N N . LEU A 1 182 ? 3.166 3.701 10.622 1.00 95.06 182 LEU A N 1
ATOM 1430 C CA . LEU A 1 182 ? 3.937 3.591 11.865 1.00 95.06 182 LEU A CA 1
ATOM 1431 C C . LEU A 1 182 ? 5.341 3.078 11.557 1.00 95.06 182 LEU A C 1
ATOM 1433 O O . LEU A 1 182 ? 5.491 2.114 10.800 1.00 95.06 182 LEU A O 1
ATOM 1437 N N . GLY A 1 183 ? 6.349 3.673 12.191 1.00 90.12 183 GLY A N 1
ATOM 1438 C CA . GLY A 1 183 ? 7.741 3.256 12.067 1.00 90.12 183 GLY A CA 1
ATOM 1439 C C . GLY A 1 183 ? 8.664 4.338 11.495 1.00 90.12 183 GLY A C 1
ATOM 1440 O O . GLY A 1 183 ? 8.285 5.511 11.430 1.00 90.12 183 GLY A O 1
ATOM 1441 N N . PRO A 1 184 ? 9.879 3.947 11.067 1.00 87.00 184 PRO A N 1
ATOM 1442 C CA . PRO A 1 184 ? 10.305 2.572 10.783 1.00 87.00 184 PRO A CA 1
ATOM 1443 C C . PRO A 1 184 ? 10.490 1.706 12.041 1.00 87.00 184 PRO A C 1
ATOM 1445 O O . PRO A 1 184 ? 11.066 2.136 13.037 1.00 87.00 184 PRO A O 1
ATOM 1448 N N . LEU A 1 185 ? 10.027 0.455 11.986 1.00 80.12 185 LEU A N 1
ATOM 1449 C CA . LEU A 1 185 ? 10.239 -0.552 13.023 1.00 80.12 185 LEU A CA 1
ATOM 1450 C C . LEU A 1 185 ? 11.484 -1.370 12.650 1.00 80.12 185 LEU A C 1
ATOM 1452 O O . LEU A 1 185 ? 11.473 -2.180 11.724 1.00 80.12 185 LEU A O 1
ATOM 1456 N N . ASN A 1 186 ? 12.597 -1.114 13.333 1.00 73.62 186 ASN A N 1
ATOM 1457 C CA . ASN A 1 186 ? 13.912 -1.679 13.015 1.00 73.62 186 ASN A CA 1
ATOM 1458 C C . ASN A 1 186 ? 14.061 -3.127 13.527 1.00 73.62 186 ASN A C 1
ATOM 1460 O O . ASN A 1 186 ? 14.839 -3.388 14.443 1.00 73.62 186 ASN A O 1
ATOM 1464 N N . ASN A 1 187 ? 13.323 -4.068 12.932 1.00 72.38 187 ASN A N 1
ATOM 1465 C CA . ASN A 1 187 ? 13.191 -5.466 13.377 1.00 72.38 187 ASN A CA 1
ATOM 1466 C C . ASN A 1 187 ? 12.551 -5.619 14.766 1.00 72.38 187 ASN A C 1
ATOM 1468 O O . ASN A 1 187 ? 12.919 -6.485 15.565 1.00 72.38 187 ASN A O 1
ATOM 1472 N N . THR A 1 188 ? 11.595 -4.745 15.067 1.00 80.56 188 THR A N 1
ATOM 1473 C CA . THR A 1 188 ? 10.830 -4.743 16.316 1.00 80.56 188 THR A CA 1
ATOM 1474 C C . THR A 1 188 ? 9.335 -4.679 16.023 1.00 80.56 188 THR A C 1
ATOM 1476 O O . THR A 1 188 ? 8.912 -4.373 14.913 1.00 80.56 188 THR A O 1
ATOM 1479 N N . GLU A 1 189 ? 8.517 -4.941 17.036 1.00 88.44 189 GLU A N 1
ATOM 1480 C CA . GLU A 1 189 ? 7.056 -4.856 16.937 1.00 88.44 189 GLU A CA 1
ATOM 1481 C C . GLU A 1 189 ? 6.577 -3.450 17.317 1.00 88.44 189 GLU A C 1
ATOM 1483 O O . GLU A 1 189 ? 7.302 -2.696 17.975 1.00 88.44 189 GLU A O 1
ATOM 1488 N N . VAL A 1 190 ? 5.345 -3.096 16.940 1.00 92.50 190 VAL A N 1
ATOM 1489 C CA . VAL A 1 190 ? 4.693 -1.901 17.495 1.00 92.50 190 VAL A CA 1
ATOM 1490 C C . VAL A 1 190 ? 4.632 -2.047 19.028 1.00 92.50 190 VAL A C 1
ATOM 1492 O O . VAL A 1 190 ? 4.114 -3.054 19.512 1.00 92.50 190 VAL A O 1
ATOM 1495 N N . PRO A 1 191 ? 5.144 -1.080 19.813 1.00 93.06 191 PRO A N 1
ATOM 1496 C CA . PRO A 1 191 ? 5.142 -1.180 21.268 1.00 93.06 191 PRO A CA 1
ATOM 1497 C C . PRO A 1 191 ? 3.728 -1.249 21.857 1.00 93.06 191 PRO A C 1
ATOM 1499 O O . PRO A 1 191 ? 2.815 -0.567 21.392 1.00 93.06 191 PRO A O 1
ATOM 1502 N N . MET A 1 192 ? 3.544 -2.040 22.919 1.00 92.50 192 MET A N 1
ATOM 1503 C CA . MET A 1 192 ? 2.229 -2.269 23.539 1.00 92.50 192 MET A CA 1
ATOM 1504 C C . MET A 1 192 ? 1.586 -0.992 24.089 1.00 92.50 192 MET A C 1
ATOM 1506 O O . MET A 1 192 ? 0.360 -0.887 24.121 1.00 92.50 192 MET A O 1
ATOM 1510 N N . GLU A 1 193 ? 2.395 -0.025 24.516 1.00 94.00 193 GLU A N 1
ATOM 1511 C CA . GLU A 1 193 ? 1.943 1.294 24.956 1.00 94.00 193 GLU A CA 1
ATOM 1512 C C . GLU A 1 193 ? 1.247 2.091 23.848 1.00 94.00 193 GLU A C 1
ATOM 1514 O O . GLU A 1 193 ? 0.421 2.944 24.157 1.00 94.00 193 GLU A O 1
ATOM 1519 N N . CYS A 1 194 ? 1.522 1.791 22.575 1.00 95.56 194 CYS A N 1
ATOM 1520 C CA . CYS A 1 194 ? 0.841 2.425 21.454 1.00 95.56 194 CYS A CA 1
ATOM 1521 C C . CYS A 1 194 ? -0.591 1.901 21.282 1.00 95.56 194 CYS A C 1
ATOM 1523 O O . CYS A 1 194 ? -1.393 2.573 20.650 1.00 95.56 194 CYS A O 1
ATOM 1525 N N . PHE A 1 195 ? -0.944 0.718 21.802 1.00 95.38 195 PHE A N 1
ATOM 1526 C CA . PHE A 1 195 ? -2.256 0.106 21.565 1.00 95.38 195 PHE A CA 1
ATOM 1527 C C . PHE A 1 195 ? -3.333 0.631 22.526 1.00 95.38 195 PHE A C 1
ATOM 1529 O O . PHE A 1 195 ? -3.337 0.332 23.731 1.00 95.38 195 PHE A O 1
ATOM 1536 N N . ILE A 1 196 ? -4.344 1.292 21.962 1.00 95.94 196 ILE A N 1
ATOM 1537 C CA . ILE A 1 196 ? -5.565 1.689 22.670 1.00 95.94 196 ILE A CA 1
ATOM 1538 C C . ILE A 1 196 ? -6.493 0.483 22.805 1.00 95.94 196 ILE A C 1
ATOM 1540 O O . ILE A 1 196 ? -6.887 0.125 23.921 1.00 95.94 196 ILE A O 1
ATOM 1544 N N . ALA A 1 197 ? -6.814 -0.173 21.688 1.00 95.44 197 ALA A N 1
ATOM 1545 C CA . ALA A 1 197 ? -7.778 -1.266 21.641 1.00 95.44 197 ALA A CA 1
ATOM 1546 C C . ALA A 1 197 ? -7.445 -2.312 20.570 1.00 95.44 197 ALA A C 1
ATOM 1548 O O . ALA A 1 197 ? -6.863 -2.005 19.530 1.00 95.44 197 ALA A O 1
ATOM 1549 N N . HIS A 1 198 ? -7.871 -3.544 20.831 1.00 96.06 198 HIS A N 1
ATOM 1550 C CA . HIS A 1 198 ? -7.979 -4.628 19.866 1.00 96.06 198 HIS A CA 1
ATOM 1551 C C . HIS A 1 198 ? -9.447 -5.047 19.815 1.00 96.06 198 HIS A C 1
ATOM 1553 O O . HIS A 1 198 ? -10.012 -5.491 20.816 1.00 96.06 198 HIS A O 1
ATOM 1559 N N . ILE A 1 199 ? -10.068 -4.821 18.661 1.00 97.31 199 ILE A N 1
ATOM 1560 C CA . ILE A 1 199 ? -11.475 -5.100 18.406 1.00 97.31 199 ILE A CA 1
ATOM 1561 C C . ILE A 1 199 ? -11.569 -6.328 17.503 1.00 97.31 199 ILE A C 1
ATOM 1563 O O . ILE A 1 199 ? -10.962 -6.367 16.430 1.00 97.31 199 ILE A O 1
ATOM 1567 N N . THR A 1 200 ? -12.326 -7.331 17.936 1.00 97.56 200 THR A N 1
ATOM 1568 C CA . THR A 1 200 ? -12.558 -8.578 17.204 1.00 97.56 200 THR A CA 1
ATOM 1569 C C . THR A 1 200 ? -14.033 -8.740 16.866 1.00 97.56 20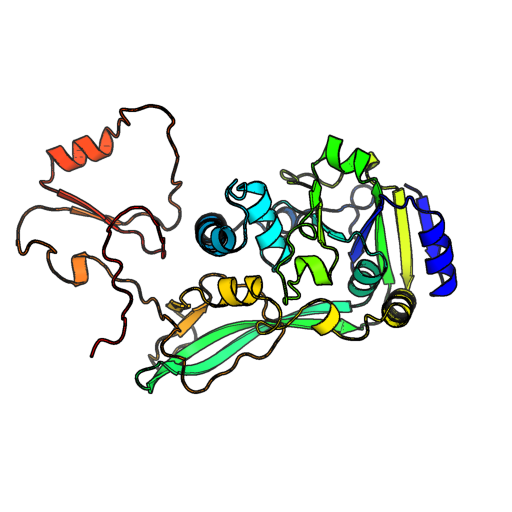0 THR A C 1
ATOM 1571 O O . THR A 1 200 ? -14.920 -8.405 17.653 1.00 97.56 200 THR A O 1
ATOM 1574 N N . ALA A 1 201 ? -14.300 -9.226 15.658 1.00 97.88 201 ALA A N 1
ATOM 1575 C CA . ALA A 1 201 ? -15.645 -9.505 15.172 1.00 97.88 201 ALA A CA 1
ATOM 1576 C C . ALA A 1 201 ? -15.583 -10.467 13.984 1.00 97.88 201 ALA A C 1
ATOM 1578 O O . ALA A 1 201 ? -14.526 -10.630 13.369 1.00 97.88 201 ALA A O 1
ATOM 1579 N N . SER A 1 202 ? -16.736 -11.017 13.601 1.00 98.06 202 SER A N 1
ATOM 1580 C CA . SER A 1 202 ? -16.885 -11.628 12.278 1.00 98.06 202 SER A CA 1
ATOM 1581 C C . SER A 1 202 ? -16.530 -10.611 11.188 1.00 98.06 202 SER A C 1
ATOM 1583 O O . SER A 1 202 ? -16.906 -9.439 11.270 1.00 98.06 202 SER A O 1
ATOM 1585 N N . ARG A 1 203 ? -15.868 -11.058 10.121 1.00 98.00 203 ARG A N 1
ATOM 1586 C CA . ARG A 1 203 ? -15.541 -10.230 8.950 1.00 98.00 203 ARG A CA 1
ATOM 1587 C C . ARG A 1 203 ? -16.774 -9.593 8.322 1.00 98.00 203 ARG A C 1
ATOM 1589 O O . ARG A 1 203 ? -16.669 -8.487 7.799 1.00 98.00 203 ARG A O 1
ATOM 1596 N N . SER A 1 204 ? -17.938 -10.238 8.410 1.00 98.19 204 SER A N 1
ATOM 1597 C CA . SER A 1 204 ? -19.203 -9.654 7.950 1.00 98.19 204 SER A CA 1
ATOM 1598 C C . SER A 1 204 ? -19.542 -8.350 8.678 1.00 98.19 204 SER A C 1
ATOM 1600 O O . SER A 1 204 ? -19.941 -7.391 8.032 1.00 98.19 204 SER A O 1
ATOM 1602 N N . VAL A 1 205 ? -19.276 -8.255 9.986 1.00 98.50 205 VAL A N 1
ATOM 1603 C CA . VAL A 1 205 ? -19.499 -7.030 10.775 1.00 98.50 205 VAL A CA 1
ATOM 1604 C C . VAL A 1 205 ? -18.631 -5.879 10.268 1.00 98.50 205 VAL A C 1
ATOM 1606 O O . VAL A 1 205 ? -19.117 -4.759 10.114 1.00 98.50 205 VAL A O 1
ATOM 1609 N N . PHE A 1 206 ? -17.354 -6.149 9.991 1.00 98.38 206 PHE A N 1
ATOM 1610 C CA . PHE A 1 206 ? -16.436 -5.138 9.467 1.00 98.38 206 PHE A CA 1
ATOM 1611 C C . PHE A 1 206 ? -16.768 -4.734 8.026 1.00 98.38 206 PHE A C 1
ATOM 1613 O O . PHE A 1 206 ? -16.711 -3.548 7.705 1.00 98.38 206 PHE A O 1
ATOM 1620 N N . ARG A 1 207 ? -17.151 -5.697 7.176 1.00 97.75 207 ARG A N 1
ATOM 1621 C CA . ARG A 1 207 ? -17.623 -5.441 5.808 1.00 97.75 207 ARG A CA 1
ATOM 1622 C C . ARG A 1 207 ? -18.850 -4.534 5.824 1.00 97.75 207 ARG A C 1
ATOM 1624 O O . ARG A 1 207 ? -18.874 -3.545 5.103 1.00 97.75 207 ARG A O 1
ATOM 1631 N N . ASP A 1 208 ? -19.844 -4.866 6.644 1.00 98.25 208 ASP A N 1
ATOM 1632 C CA . ASP A 1 208 ? -21.108 -4.134 6.705 1.00 98.25 208 ASP A CA 1
ATOM 1633 C C . ASP A 1 208 ? -20.882 -2.705 7.222 1.00 98.25 208 ASP A C 1
ATOM 1635 O O . ASP A 1 208 ? -21.381 -1.756 6.625 1.00 98.25 208 ASP A O 1
ATOM 1639 N N . TYR A 1 209 ? -20.035 -2.526 8.244 1.00 98.44 209 TYR A N 1
ATOM 1640 C CA . TYR A 1 209 ? -19.623 -1.197 8.706 1.00 98.44 209 TYR A CA 1
ATOM 1641 C C . TYR A 1 209 ? -18.905 -0.387 7.614 1.00 98.44 209 TYR A C 1
ATOM 1643 O O . TYR A 1 209 ? -19.237 0.773 7.390 1.00 98.44 209 TYR A O 1
ATOM 1651 N N . ALA A 1 210 ? -17.942 -0.984 6.904 1.00 97.81 210 ALA A N 1
ATOM 1652 C CA . ALA A 1 210 ? -17.240 -0.301 5.818 1.00 97.81 210 ALA A CA 1
ATOM 1653 C C . ALA A 1 210 ? -18.198 0.089 4.673 1.00 97.81 210 ALA A C 1
ATOM 1655 O O . ALA A 1 210 ? -18.098 1.190 4.131 1.00 97.81 210 ALA A O 1
ATOM 1656 N N . ALA A 1 211 ? -19.160 -0.778 4.345 1.00 97.62 211 ALA A N 1
ATOM 1657 C CA . ALA A 1 211 ? -20.176 -0.521 3.331 1.00 97.62 211 ALA A CA 1
ATOM 1658 C C . ALA A 1 211 ? -21.145 0.608 3.731 1.00 97.62 211 ALA A C 1
ATOM 1660 O O . ALA A 1 211 ? -21.475 1.437 2.882 1.00 97.62 211 ALA A O 1
ATOM 1661 N N . GLU A 1 212 ? -21.557 0.685 5.004 1.00 97.62 212 GLU A N 1
ATOM 1662 C CA . GLU A 1 212 ? -22.350 1.805 5.546 1.00 97.62 212 GLU A CA 1
ATOM 1663 C C . GLU A 1 212 ? -21.629 3.155 5.396 1.00 97.62 212 GLU A C 1
ATOM 1665 O O . GLU A 1 212 ? -22.276 4.178 5.181 1.00 97.62 212 GLU A O 1
ATOM 1670 N N . GLU A 1 213 ? -20.295 3.151 5.452 1.00 96.81 213 GLU A N 1
ATOM 1671 C CA . GLU A 1 213 ? -19.435 4.325 5.243 1.00 96.81 213 GLU A CA 1
ATOM 1672 C C . GLU A 1 213 ? -19.048 4.533 3.759 1.00 96.81 213 GLU A C 1
ATOM 1674 O O . GLU A 1 213 ? -18.223 5.383 3.425 1.00 96.81 213 GLU A O 1
ATOM 1679 N N . GLY A 1 214 ? -19.650 3.770 2.837 1.00 95.75 214 GLY A N 1
ATOM 1680 C CA . GLY A 1 214 ? -19.494 3.933 1.387 1.00 95.75 214 GLY A CA 1
ATOM 1681 C C . GLY A 1 214 ? -18.344 3.148 0.744 1.00 95.75 214 GLY A C 1
ATOM 1682 O O . GLY A 1 214 ? -18.113 3.290 -0.461 1.00 95.75 214 GLY A O 1
ATOM 1683 N N . LEU A 1 215 ? -17.642 2.293 1.493 1.00 96.06 215 LEU A N 1
ATOM 1684 C CA . LEU A 1 215 ? -16.546 1.452 0.996 1.00 96.06 215 LEU A CA 1
ATOM 1685 C C . LEU A 1 215 ? -17.071 0.082 0.551 1.00 96.06 215 LEU A C 1
ATOM 1687 O O . LEU A 1 215 ? -16.975 -0.913 1.266 1.00 96.06 215 LEU A O 1
ATOM 1691 N N . THR A 1 216 ? -17.662 0.049 -0.642 1.00 91.56 216 THR A N 1
ATOM 1692 C CA . THR A 1 216 ? -18.348 -1.139 -1.189 1.00 91.56 216 THR A CA 1
ATOM 1693 C C . THR A 1 216 ? -17.538 -1.910 -2.230 1.00 91.56 216 THR A C 1
ATOM 1695 O O . THR A 1 216 ? -17.867 -3.055 -2.526 1.00 91.56 216 THR A O 1
ATOM 1698 N N . ASP A 1 217 ? -16.469 -1.317 -2.760 1.00 88.12 217 ASP A N 1
ATOM 1699 C CA . ASP A 1 217 ? -15.636 -1.896 -3.811 1.00 88.12 217 ASP A CA 1
ATOM 1700 C C . ASP A 1 217 ? -14.152 -1.532 -3.621 1.00 88.12 217 ASP A C 1
ATOM 1702 O O . ASP A 1 217 ? -13.802 -0.622 -2.863 1.00 88.12 217 ASP A O 1
ATOM 1706 N N . THR A 1 218 ? -13.271 -2.267 -4.305 1.00 91.75 218 THR A N 1
ATOM 1707 C CA . THR A 1 218 ? -11.816 -2.080 -4.236 1.00 91.75 218 THR A CA 1
ATOM 1708 C C . THR A 1 218 ? -11.378 -0.728 -4.801 1.00 91.75 218 THR A C 1
ATOM 1710 O O . THR A 1 218 ? -10.464 -0.123 -4.246 1.00 91.75 218 THR A O 1
ATOM 1713 N N . ASP A 1 219 ? -12.042 -0.201 -5.834 1.00 92.69 219 ASP A N 1
ATOM 1714 C CA . ASP A 1 219 ? -11.662 1.060 -6.488 1.00 92.69 219 ASP A CA 1
ATOM 1715 C C . ASP A 1 219 ? -11.815 2.261 -5.554 1.00 92.69 219 ASP A C 1
ATOM 1717 O O . ASP A 1 219 ? -11.125 3.276 -5.704 1.00 92.69 219 ASP A O 1
ATOM 1721 N N . ARG A 1 220 ? -12.684 2.164 -4.540 1.00 94.19 220 ARG A N 1
ATOM 1722 C CA . ARG A 1 220 ? -12.788 3.183 -3.489 1.00 94.19 220 ARG A CA 1
ATOM 1723 C C . ARG A 1 220 ? -11.483 3.368 -2.733 1.00 94.19 220 ARG A C 1
ATOM 1725 O O . ARG A 1 220 ? -11.136 4.521 -2.489 1.00 94.19 220 ARG A O 1
ATOM 1732 N N . LEU A 1 221 ? -10.765 2.288 -2.436 1.00 95.75 221 LEU A N 1
ATOM 1733 C CA . LEU A 1 221 ? -9.502 2.311 -1.690 1.00 95.75 221 LEU A CA 1
ATOM 1734 C C . LEU A 1 221 ? -8.271 2.248 -2.591 1.00 95.75 221 LEU A C 1
ATOM 1736 O O . LEU A 1 221 ? -7.204 2.711 -2.201 1.00 95.75 221 LEU A O 1
ATOM 1740 N N . PHE A 1 222 ? -8.403 1.694 -3.789 1.00 96.31 222 PHE A N 1
ATOM 1741 C CA . PHE A 1 222 ? -7.337 1.541 -4.768 1.00 96.31 222 PHE A CA 1
ATOM 1742 C C . PHE A 1 222 ? -7.762 2.253 -6.051 1.00 96.31 222 PHE A C 1
ATOM 1744 O O . PHE A 1 222 ? -8.308 1.622 -6.948 1.00 96.31 222 PHE A O 1
ATOM 1751 N N . PRO A 1 223 ? -7.557 3.574 -6.155 1.00 95.56 223 PRO A N 1
ATOM 1752 C CA . PRO A 1 223 ? -7.924 4.305 -7.357 1.00 95.56 223 PRO A CA 1
ATOM 1753 C C . PRO A 1 223 ? -7.070 3.843 -8.555 1.00 95.56 223 PRO A C 1
ATOM 1755 O O . PRO A 1 223 ? -5.878 3.562 -8.386 1.00 95.56 223 PRO A O 1
ATOM 1758 N N . PRO A 1 224 ? -7.647 3.750 -9.766 1.00 94.94 224 PRO A N 1
ATOM 1759 C CA . PRO A 1 224 ? -6.901 3.396 -10.971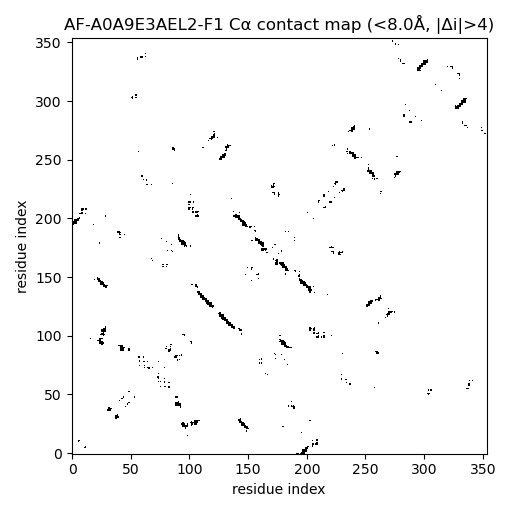 1.00 94.94 224 PRO A CA 1
ATOM 1760 C C . PRO A 1 224 ? -5.920 4.507 -11.374 1.00 94.94 224 PRO A C 1
ATOM 1762 O O . PRO A 1 224 ? -6.051 5.660 -10.969 1.00 94.94 224 PRO A O 1
ATOM 1765 N N . THR A 1 225 ? -4.973 4.195 -12.261 1.00 93.50 225 THR A N 1
ATOM 1766 C CA . THR A 1 225 ? -3.918 5.125 -12.731 1.00 93.50 225 THR A CA 1
ATOM 1767 C C . THR A 1 225 ? -4.430 6.428 -13.355 1.00 93.50 225 THR A C 1
ATOM 1769 O O . THR A 1 225 ? -3.695 7.413 -13.415 1.00 93.50 225 THR A O 1
ATOM 1772 N N . LYS A 1 226 ? -5.678 6.457 -13.837 1.00 93.00 226 LYS A N 1
ATOM 1773 C CA . LYS A 1 226 ? -6.325 7.686 -14.324 1.00 93.00 226 LYS A CA 1
ATOM 1774 C C . LYS A 1 226 ? -6.602 8.698 -13.202 1.00 93.00 226 LYS A C 1
ATOM 1776 O O . LYS A 1 226 ? -6.540 9.895 -13.460 1.00 93.00 226 LYS A O 1
ATOM 1781 N N . ASP A 1 227 ? -6.854 8.211 -11.988 1.00 94.69 227 ASP A N 1
ATOM 1782 C CA . ASP A 1 227 ? -7.230 9.010 -10.819 1.00 94.69 227 ASP A CA 1
ATOM 1783 C C . ASP A 1 227 ? -6.052 9.152 -9.837 1.00 94.69 227 ASP A C 1
ATOM 1785 O O . ASP A 1 227 ? -6.003 10.106 -9.061 1.00 94.69 227 ASP A O 1
ATOM 1789 N N . ASP A 1 228 ? -5.084 8.230 -9.896 1.00 94.56 228 ASP A N 1
ATOM 1790 C CA . ASP A 1 228 ? -3.880 8.202 -9.066 1.00 94.56 228 ASP A CA 1
ATOM 1791 C C . ASP A 1 228 ? -2.606 8.495 -9.893 1.00 94.56 228 ASP A C 1
ATOM 1793 O O . ASP A 1 228 ? -2.012 7.588 -10.494 1.00 94.56 228 ASP A O 1
ATOM 1797 N N . PRO A 1 229 ? -2.149 9.761 -9.937 1.00 91.88 229 PRO A N 1
ATOM 1798 C CA . PRO A 1 229 ? -0.961 10.150 -10.690 1.00 91.88 229 PRO A CA 1
ATOM 1799 C C . PRO A 1 229 ? 0.338 9.585 -10.101 1.00 91.88 229 PRO A C 1
ATOM 1801 O O . PRO A 1 229 ? 1.297 9.402 -10.853 1.00 91.88 229 PRO A O 1
ATOM 1804 N N . ILE A 1 230 ? 0.372 9.267 -8.800 1.00 91.12 230 ILE A N 1
ATOM 1805 C CA . ILE A 1 230 ? 1.534 8.645 -8.158 1.00 91.12 230 ILE A CA 1
ATOM 1806 C C . ILE A 1 230 ? 1.647 7.203 -8.645 1.00 91.12 230 ILE A C 1
ATOM 1808 O O . ILE A 1 230 ? 2.691 6.822 -9.171 1.00 91.12 230 ILE A O 1
ATOM 1812 N N . LEU A 1 231 ? 0.559 6.425 -8.572 1.00 92.44 231 LEU A N 1
ATOM 1813 C CA . LEU A 1 231 ? 0.520 5.065 -9.116 1.00 92.44 231 LEU A CA 1
ATOM 1814 C C . LEU A 1 231 ? 0.877 5.053 -10.604 1.00 92.44 231 LEU A C 1
ATOM 1816 O O . LEU A 1 231 ? 1.687 4.236 -11.038 1.00 92.44 231 LEU A O 1
ATOM 1820 N N . ARG A 1 232 ? 0.311 5.980 -11.387 1.00 91.06 232 ARG A N 1
ATOM 1821 C CA . ARG A 1 232 ? 0.622 6.121 -12.816 1.00 91.06 232 ARG A CA 1
ATOM 1822 C C . ARG A 1 232 ? 2.111 6.335 -13.055 1.00 91.06 232 ARG A C 1
ATOM 1824 O O . ARG A 1 232 ? 2.662 5.739 -13.974 1.00 91.06 232 ARG A O 1
ATOM 1831 N N . ALA A 1 233 ? 2.754 7.177 -12.255 1.00 88.62 233 ALA A N 1
ATOM 1832 C CA . ALA A 1 233 ? 4.166 7.472 -12.422 1.00 88.62 233 ALA A CA 1
ATOM 1833 C C . ALA A 1 233 ? 5.062 6.308 -11.960 1.00 88.62 233 ALA A C 1
ATOM 1835 O O . ALA A 1 233 ? 6.016 5.971 -12.657 1.00 88.62 233 ALA A O 1
ATOM 1836 N N . LEU A 1 234 ? 4.707 5.625 -10.865 1.00 87.88 234 LEU A N 1
ATOM 1837 C CA . LEU A 1 234 ? 5.397 4.415 -10.402 1.00 87.88 234 LEU A CA 1
ATOM 1838 C C . LEU A 1 234 ? 5.299 3.271 -11.426 1.00 87.88 234 LEU A C 1
ATOM 1840 O O . LEU A 1 234 ? 6.297 2.620 -11.727 1.00 87.88 234 LEU A O 1
ATOM 1844 N N . LEU A 1 235 ? 4.118 3.046 -12.009 1.00 88.62 235 LEU A N 1
ATOM 1845 C CA . LEU A 1 235 ? 3.928 2.049 -13.069 1.00 88.62 235 LEU A CA 1
ATOM 1846 C C . LEU A 1 235 ? 4.500 2.506 -14.420 1.00 88.62 235 LEU A C 1
ATOM 1848 O O . LEU A 1 235 ? 4.780 1.670 -15.276 1.00 88.62 235 LEU A O 1
ATOM 1852 N N . GLY A 1 236 ? 4.691 3.810 -14.624 1.00 86.88 236 GLY A N 1
ATOM 1853 C CA . GLY A 1 236 ? 5.280 4.392 -15.833 1.00 86.88 236 GLY A CA 1
ATOM 1854 C C . GLY A 1 236 ? 6.795 4.214 -15.948 1.00 86.88 236 GLY A C 1
ATOM 1855 O O . GLY A 1 236 ? 7.372 4.559 -16.979 1.00 86.88 236 GLY A O 1
ATOM 1856 N N . LEU A 1 237 ? 7.449 3.676 -14.915 1.00 85.25 237 LEU A N 1
ATOM 1857 C CA . LEU A 1 237 ? 8.872 3.365 -14.964 1.00 85.25 237 LEU A CA 1
ATOM 1858 C C . LEU A 1 237 ? 9.179 2.312 -16.042 1.00 85.25 237 LEU A C 1
ATOM 1860 O O . LEU A 1 237 ? 8.341 1.446 -16.315 1.00 85.25 237 LEU A O 1
ATOM 1864 N N . PRO A 1 238 ? 10.383 2.349 -16.645 1.00 85.50 238 PRO A N 1
ATOM 1865 C CA . PRO A 1 238 ? 10.757 1.396 -17.678 1.00 85.50 238 PRO A CA 1
ATOM 1866 C C . PRO A 1 238 ? 10.617 -0.054 -17.220 1.00 85.50 238 PRO A C 1
ATOM 1868 O O . PRO A 1 238 ? 10.968 -0.420 -16.099 1.00 85.50 238 PRO A O 1
ATOM 1871 N N . TRP A 1 239 ? 10.146 -0.900 -18.122 1.00 88.31 239 TRP A N 1
ATOM 1872 C CA . TRP A 1 239 ? 10.119 -2.338 -17.928 1.00 88.31 239 TRP A CA 1
ATOM 1873 C C . TRP A 1 239 ? 11.542 -2.899 -17.975 1.00 88.31 239 TRP A C 1
ATOM 1875 O O . TRP A 1 239 ? 12.327 -2.508 -18.835 1.00 88.31 239 TRP A O 1
ATOM 1885 N N . LYS A 1 240 ? 11.888 -3.834 -17.088 1.00 86.94 240 LYS A N 1
ATOM 1886 C CA . LYS A 1 240 ? 13.204 -4.489 -17.041 1.00 86.94 240 LYS A CA 1
ATOM 1887 C C . LYS A 1 240 ? 13.120 -5.862 -17.700 1.00 86.94 240 LYS A C 1
ATOM 1889 O O . LYS A 1 240 ? 12.269 -6.671 -17.331 1.00 86.94 240 LYS A O 1
ATOM 1894 N N . LYS A 1 241 ? 14.016 -6.139 -18.649 1.00 87.44 241 LYS A N 1
ATOM 1895 C CA . LYS A 1 241 ? 14.151 -7.466 -19.263 1.00 87.44 241 LYS A CA 1
ATOM 1896 C C . LYS A 1 241 ? 14.575 -8.496 -18.220 1.00 87.44 241 LYS A C 1
ATOM 1898 O O . LYS A 1 241 ? 15.465 -8.232 -17.410 1.00 87.44 241 LYS A O 1
ATOM 1903 N N . ILE A 1 242 ? 13.965 -9.674 -18.269 1.00 87.81 242 ILE A N 1
ATOM 1904 C CA . ILE A 1 242 ? 14.275 -10.798 -17.385 1.00 87.81 242 ILE A CA 1
ATOM 1905 C C . ILE A 1 242 ? 14.487 -12.086 -18.167 1.00 87.81 242 ILE A C 1
ATOM 1907 O O . ILE A 1 242 ? 13.953 -12.283 -19.258 1.00 87.81 242 ILE A O 1
ATOM 1911 N N . ASN A 1 243 ? 15.239 -12.997 -17.558 1.00 86.12 243 ASN A N 1
ATOM 1912 C CA . ASN A 1 243 ? 15.326 -14.374 -18.016 1.00 86.12 243 ASN A CA 1
ATOM 1913 C C . ASN A 1 243 ? 14.180 -15.161 -17.378 1.00 86.12 243 ASN A C 1
ATOM 1915 O O . ASN A 1 243 ? 14.253 -15.514 -16.202 1.00 86.12 243 ASN A O 1
ATOM 1919 N N . HIS A 1 244 ? 13.113 -15.410 -18.137 1.00 84.44 244 HIS A N 1
ATOM 1920 C CA . HIS A 1 244 ? 11.989 -16.205 -17.651 1.00 84.44 244 HIS A CA 1
ATOM 1921 C C . HIS A 1 244 ? 12.227 -17.696 -17.948 1.00 84.44 244 HIS A C 1
ATOM 1923 O O . HIS A 1 244 ? 12.397 -18.047 -19.118 1.00 84.44 244 HIS A O 1
ATOM 1929 N N . PRO A 1 245 ? 12.221 -18.587 -16.939 1.00 80.56 245 PRO A N 1
ATOM 1930 C CA . PRO A 1 245 ? 12.604 -19.994 -17.107 1.00 80.56 245 PRO A CA 1
ATOM 1931 C C . PRO A 1 245 ? 11.680 -20.767 -18.058 1.00 80.56 245 PRO A C 1
ATOM 1933 O O . PRO A 1 245 ? 12.105 -21.717 -18.709 1.00 80.56 245 PRO A O 1
ATOM 1936 N N . GLU A 1 246 ? 10.420 -20.347 -18.172 1.00 78.81 246 GLU A N 1
ATOM 1937 C CA . GLU A 1 246 ? 9.424 -21.000 -19.032 1.00 78.81 246 GLU A CA 1
ATOM 1938 C C . GLU A 1 246 ? 9.392 -20.450 -20.465 1.00 78.81 246 GLU A C 1
ATOM 1940 O O . GLU A 1 246 ? 8.619 -20.924 -21.298 1.00 78.81 246 GLU A O 1
ATOM 1945 N N . ASN A 1 247 ? 10.229 -19.459 -20.784 1.00 84.69 247 ASN A N 1
ATOM 1946 C CA . ASN A 1 247 ? 10.267 -18.874 -22.117 1.00 84.69 247 ASN A CA 1
ATOM 1947 C C . ASN A 1 247 ? 10.985 -19.796 -23.113 1.00 84.69 247 ASN A C 1
ATOM 1949 O O . ASN A 1 247 ? 12.201 -19.733 -23.287 1.00 84.69 247 ASN A O 1
ATOM 1953 N N . LYS A 1 248 ? 10.208 -20.634 -23.801 1.00 80.69 248 LYS A N 1
ATOM 1954 C CA . LYS A 1 248 ? 10.699 -21.543 -24.852 1.00 80.69 248 LYS A CA 1
ATOM 1955 C C . LYS A 1 248 ? 10.656 -20.941 -26.260 1.00 80.69 248 LYS A C 1
ATOM 1957 O O . LYS A 1 248 ? 11.155 -21.560 -27.192 1.00 80.69 248 LYS A O 1
ATOM 1962 N N . VAL A 1 249 ? 10.037 -19.771 -26.417 1.00 80.38 249 VAL A N 1
ATOM 1963 C CA . VAL A 1 249 ? 9.734 -19.155 -27.723 1.00 80.38 249 VAL A CA 1
ATOM 1964 C C . VAL A 1 249 ? 10.824 -18.160 -28.145 1.00 80.38 249 VAL A C 1
ATOM 1966 O O . VAL A 1 249 ? 10.877 -17.749 -29.296 1.00 80.38 249 VAL A O 1
ATOM 1969 N N . GLY A 1 250 ? 11.721 -17.779 -27.228 1.00 83.38 250 GLY A N 1
ATOM 1970 C CA . GLY A 1 250 ? 12.805 -16.829 -27.503 1.00 83.38 250 GLY A CA 1
ATOM 1971 C C . GLY A 1 250 ? 12.354 -15.366 -27.550 1.00 83.38 250 GLY A C 1
ATOM 1972 O O . GLY A 1 250 ? 13.164 -14.484 -27.820 1.00 83.38 250 GLY A O 1
ATOM 1973 N N . MET A 1 251 ? 11.083 -15.094 -27.245 1.00 88.62 251 MET A N 1
ATOM 1974 C CA . MET A 1 251 ? 10.547 -13.737 -27.169 1.00 88.62 251 MET A CA 1
ATOM 1975 C C . MET A 1 251 ? 11.119 -12.977 -25.965 1.00 88.62 251 MET A C 1
ATOM 1977 O O . MET A 1 251 ? 11.248 -13.564 -24.890 1.00 88.62 251 MET A O 1
ATOM 1981 N N . PRO A 1 252 ? 11.429 -11.677 -26.080 1.00 91.44 252 PRO A N 1
ATOM 1982 C CA . PRO A 1 252 ? 11.818 -10.865 -24.933 1.00 91.44 252 PRO A CA 1
ATOM 1983 C C . PRO A 1 252 ? 10.744 -10.863 -23.834 1.00 91.44 252 PRO A C 1
ATOM 1985 O O . PRO A 1 252 ? 9.575 -10.584 -24.098 1.00 91.44 252 PRO A O 1
ATOM 1988 N N . VAL A 1 253 ? 11.149 -11.156 -22.595 1.00 93.75 253 VAL A N 1
ATOM 1989 C CA . VAL A 1 253 ? 10.272 -11.105 -21.417 1.00 93.75 253 VAL A CA 1
ATOM 1990 C C . VAL A 1 253 ? 10.685 -9.943 -20.537 1.00 93.75 253 VAL A C 1
ATOM 1992 O O . VAL A 1 253 ? 11.869 -9.767 -20.239 1.00 93.75 253 VAL A O 1
ATOM 1995 N N . PHE A 1 254 ? 9.703 -9.175 -20.094 1.00 92.56 254 PHE A N 1
ATOM 1996 C CA . PHE A 1 254 ? 9.894 -8.013 -19.255 1.00 92.56 254 PHE A CA 1
ATOM 1997 C C . PHE A 1 254 ? 9.019 -8.077 -18.012 1.00 92.56 254 PHE A C 1
ATOM 1999 O O . PHE A 1 254 ? 7.917 -8.609 -18.047 1.00 92.56 254 PHE A O 1
ATOM 2006 N N . GLN A 1 255 ? 9.489 -7.474 -16.927 1.00 91.25 255 GLN A N 1
ATOM 2007 C CA . GLN A 1 255 ? 8.701 -7.215 -15.724 1.00 91.25 255 GLN A CA 1
ATOM 2008 C C . GLN A 1 255 ? 8.784 -5.732 -15.360 1.00 91.25 255 GLN A C 1
ATOM 2010 O O . GLN A 1 255 ? 9.672 -5.016 -15.839 1.00 91.25 255 GLN A O 1
ATOM 2015 N N . ARG A 1 256 ? 7.892 -5.258 -14.490 1.00 87.62 256 ARG A N 1
ATOM 2016 C CA . ARG A 1 256 ? 7.990 -3.897 -13.952 1.00 87.62 256 ARG A CA 1
ATOM 2017 C C . ARG A 1 256 ? 9.341 -3.700 -13.250 1.00 87.62 256 ARG A C 1
ATOM 2019 O O . ARG A 1 256 ? 9.785 -4.572 -12.502 1.00 87.62 256 ARG A O 1
ATOM 2026 N N . ALA A 1 257 ? 9.991 -2.548 -13.451 1.00 80.12 257 ALA A N 1
ATOM 2027 C CA . ALA A 1 257 ? 11.165 -2.188 -12.642 1.00 80.12 257 ALA A CA 1
ATOM 2028 C C . ALA A 1 257 ? 10.807 -2.117 -11.150 1.00 80.12 257 ALA A C 1
ATOM 2030 O O . ALA A 1 257 ? 11.585 -2.555 -10.299 1.00 80.12 257 ALA A O 1
ATOM 2031 N N . LEU A 1 258 ? 9.598 -1.624 -10.867 1.00 81.44 258 LEU A N 1
ATOM 2032 C CA . LEU A 1 258 ? 8.944 -1.736 -9.577 1.00 81.44 258 LEU A CA 1
ATOM 2033 C C . LEU A 1 258 ? 7.850 -2.811 -9.642 1.00 81.44 258 LEU A C 1
ATOM 2035 O O . LEU A 1 258 ? 6.748 -2.534 -10.107 1.00 81.44 258 LEU A O 1
ATOM 2039 N N . ASP A 1 259 ? 8.138 -4.030 -9.186 1.00 82.31 259 ASP A N 1
ATOM 2040 C CA . ASP A 1 259 ? 7.134 -5.079 -8.958 1.00 82.31 259 ASP A CA 1
ATOM 2041 C C . ASP A 1 259 ? 6.125 -4.686 -7.852 1.00 82.31 259 ASP A C 1
ATOM 2043 O O . ASP A 1 259 ? 6.222 -5.096 -6.690 1.00 82.31 259 ASP A O 1
ATOM 2047 N N . LEU A 1 260 ? 5.187 -3.811 -8.213 1.00 88.81 260 LEU A N 1
ATOM 2048 C CA . LEU A 1 260 ? 4.036 -3.387 -7.421 1.00 88.81 260 LEU A CA 1
ATOM 2049 C C . LEU A 1 260 ? 2.833 -4.297 -7.705 1.00 88.81 260 LEU A C 1
ATOM 2051 O O . LEU A 1 260 ? 2.699 -4.791 -8.823 1.00 88.81 260 LEU A O 1
ATOM 2055 N N . PRO A 1 261 ? 1.924 -4.492 -6.732 1.00 91.69 261 PRO A N 1
ATOM 2056 C CA . PRO A 1 261 ? 0.670 -5.173 -7.002 1.00 91.69 261 PRO A CA 1
ATOM 2057 C C . PRO A 1 261 ? -0.244 -4.262 -7.837 1.00 91.69 261 PRO A C 1
ATOM 2059 O O . PRO A 1 261 ? -0.535 -3.129 -7.438 1.00 91.69 261 PRO A O 1
ATOM 2062 N N . GLU A 1 262 ? -0.703 -4.758 -8.984 1.00 93.44 262 GLU A N 1
ATOM 2063 C CA . GLU A 1 262 ? -1.672 -4.087 -9.855 1.00 93.44 262 GLU A CA 1
ATOM 2064 C C . GLU A 1 262 ? -3.089 -4.617 -9.566 1.00 93.44 262 GLU A C 1
ATOM 2066 O O . GLU A 1 262 ? -3.330 -5.823 -9.621 1.00 93.44 262 GLU A O 1
ATOM 2071 N N . TYR A 1 263 ? -4.022 -3.714 -9.242 1.00 93.75 263 TYR A N 1
ATOM 2072 C CA . TYR A 1 263 ? -5.420 -4.046 -8.907 1.00 93.75 263 TYR A CA 1
ATOM 2073 C C . TYR A 1 263 ? -6.378 -3.889 -10.093 1.00 93.75 263 TYR A C 1
ATOM 2075 O O . TYR A 1 263 ? -7.495 -4.400 -10.065 1.00 93.75 263 TYR A O 1
ATOM 2083 N N . HIS A 1 264 ? -5.937 -3.195 -11.142 1.00 93.25 264 HIS A N 1
ATOM 2084 C CA . HIS A 1 264 ? -6.708 -2.936 -12.354 1.00 93.25 264 HIS A CA 1
ATOM 2085 C C . HIS A 1 264 ? -6.011 -3.581 -13.534 1.00 93.25 264 HIS A C 1
ATOM 2087 O O . HIS A 1 264 ? -4.787 -3.504 -13.649 1.00 93.25 264 HIS A O 1
ATOM 2093 N N . ASP A 1 265 ? -6.797 -4.171 -14.428 1.00 86.50 265 ASP A N 1
ATOM 2094 C CA . ASP A 1 265 ? -6.267 -4.629 -15.703 1.00 86.50 265 ASP A CA 1
ATOM 2095 C C . ASP A 1 265 ? -5.749 -3.426 -16.509 1.00 86.50 265 ASP A C 1
ATOM 2097 O O . ASP A 1 265 ? -6.404 -2.386 -16.625 1.00 86.50 265 ASP A O 1
ATOM 2101 N N . SER A 1 266 ? -4.534 -3.573 -17.024 1.00 85.38 266 SER A N 1
ATOM 2102 C CA . SER A 1 266 ? -3.808 -2.566 -17.791 1.00 85.38 266 SER A CA 1
ATOM 2103 C C . SER A 1 266 ? -3.316 -3.123 -19.129 1.00 85.38 266 SER A C 1
ATOM 2105 O O . SER A 1 266 ? -2.386 -2.567 -19.719 1.00 85.38 266 SER A O 1
ATOM 2107 N N . PHE A 1 267 ? -3.893 -4.237 -19.598 1.00 89.56 267 PHE A N 1
ATOM 2108 C CA . PHE A 1 267 ? -3.537 -4.847 -20.874 1.00 89.56 267 PHE A CA 1
ATOM 2109 C C . PHE A 1 267 ? -3.687 -3.857 -22.035 1.00 89.56 267 PHE A C 1
ATOM 2111 O O . PHE A 1 267 ? -4.722 -3.217 -22.230 1.00 89.56 267 PHE A O 1
ATOM 2118 N N . GLY A 1 268 ? -2.639 -3.779 -22.849 1.00 89.44 268 GLY A N 1
ATOM 2119 C CA . GLY A 1 268 ? -2.641 -3.076 -24.120 1.00 89.44 268 GLY A CA 1
ATOM 2120 C C . GLY A 1 268 ? -1.968 -3.953 -25.161 1.00 89.44 268 GLY A C 1
ATOM 2121 O O . GLY A 1 268 ? -0.879 -4.465 -24.914 1.00 89.44 268 GLY A O 1
ATOM 2122 N N . LYS A 1 269 ? -2.608 -4.128 -26.323 1.00 92.81 269 LYS A N 1
ATOM 2123 C CA . LYS A 1 269 ? -2.037 -4.943 -27.402 1.00 92.81 269 LYS A CA 1
ATOM 2124 C C . LYS A 1 269 ? -0.698 -4.368 -27.873 1.00 92.81 269 LYS A C 1
ATOM 2126 O O . LYS A 1 269 ? 0.281 -5.097 -27.909 1.00 92.81 269 LYS A O 1
ATOM 2131 N N . ILE A 1 270 ? -0.679 -3.073 -28.186 1.00 92.25 270 ILE A N 1
ATOM 2132 C CA . ILE A 1 270 ? 0.506 -2.335 -28.634 1.00 92.25 270 ILE A CA 1
ATOM 2133 C C . ILE A 1 270 ? 0.865 -1.329 -27.546 1.00 92.25 270 ILE A C 1
ATOM 2135 O O . ILE A 1 270 ? 0.033 -0.502 -27.154 1.00 92.25 270 ILE A O 1
ATOM 2139 N N . ALA A 1 271 ? 2.094 -1.401 -27.047 1.00 89.62 271 ALA A N 1
ATOM 2140 C CA . ALA A 1 271 ? 2.591 -0.476 -26.046 1.00 89.62 271 ALA A CA 1
ATOM 2141 C C . ALA A 1 271 ? 2.674 0.951 -26.610 1.00 89.62 271 ALA A C 1
ATOM 2143 O O . ALA A 1 271 ? 3.015 1.185 -27.770 1.00 89.62 271 ALA A O 1
ATOM 2144 N N . SER A 1 272 ? 2.383 1.942 -25.767 1.00 86.75 272 SER A N 1
ATOM 2145 C CA . SER A 1 272 ? 2.481 3.342 -26.179 1.00 86.75 272 SER A CA 1
ATOM 2146 C C . SER A 1 272 ? 3.933 3.725 -26.489 1.00 86.75 272 SER A C 1
ATOM 2148 O O . SER A 1 272 ? 4.866 3.175 -25.906 1.00 86.75 272 SER A O 1
ATOM 2150 N N . ARG A 1 273 ? 4.145 4.768 -27.302 1.00 79.88 273 ARG A N 1
ATOM 2151 C CA . ARG A 1 273 ? 5.490 5.344 -27.519 1.00 79.88 273 ARG A CA 1
ATOM 2152 C C . ARG A 1 273 ? 6.163 5.861 -26.238 1.00 79.88 273 ARG A C 1
ATOM 2154 O O . ARG A 1 273 ? 7.369 6.069 -26.234 1.00 79.88 273 ARG A O 1
ATOM 2161 N N . GLY A 1 274 ? 5.395 6.091 -25.170 1.00 78.44 274 GLY A N 1
ATOM 2162 C CA . GLY A 1 274 ? 5.918 6.469 -23.854 1.00 78.44 274 GLY A CA 1
ATOM 2163 C C . GLY A 1 274 ? 6.374 5.280 -23.002 1.00 78.44 274 GLY A C 1
ATOM 2164 O O . GLY A 1 274 ? 6.981 5.484 -21.956 1.00 78.44 274 GLY A O 1
ATOM 2165 N N . THR A 1 275 ? 6.090 4.045 -23.421 1.00 85.69 275 THR A N 1
ATOM 2166 C CA . THR A 1 275 ? 6.470 2.831 -22.698 1.00 85.69 275 THR A CA 1
ATOM 2167 C C . THR A 1 275 ? 7.894 2.437 -23.071 1.00 85.69 275 THR A C 1
ATOM 2169 O O . THR A 1 275 ? 8.193 2.176 -24.232 1.00 85.69 275 THR A O 1
ATOM 2172 N N . ALA A 1 276 ? 8.781 2.377 -22.078 1.00 85.19 276 ALA A N 1
ATOM 2173 C CA . ALA A 1 276 ? 10.177 2.015 -22.287 1.00 85.19 276 ALA A CA 1
ATOM 2174 C C . ALA A 1 276 ? 10.454 0.567 -21.860 1.00 85.19 276 ALA A C 1
ATOM 2176 O O . ALA A 1 276 ? 10.107 0.167 -20.748 1.00 85.19 276 ALA A O 1
ATOM 2177 N N . PHE A 1 277 ? 11.144 -0.182 -22.720 1.00 85.31 277 PHE A N 1
ATOM 2178 C CA . PHE A 1 277 ? 11.614 -1.545 -22.468 1.00 85.31 277 PHE A CA 1
ATOM 2179 C C . PHE A 1 277 ? 13.138 -1.556 -22.323 1.00 85.31 277 PHE A C 1
ATOM 2181 O O . PHE A 1 277 ? 13.882 -1.489 -23.300 1.00 85.31 277 PHE A O 1
ATOM 2188 N N . PHE A 1 278 ? 13.622 -1.622 -21.087 1.00 82.88 278 PHE A N 1
ATOM 2189 C CA . PHE A 1 278 ? 15.043 -1.643 -20.772 1.00 82.88 278 PHE A CA 1
ATOM 2190 C C . PHE A 1 278 ? 15.605 -3.065 -20.867 1.00 82.88 278 PHE A C 1
ATOM 2192 O O . PHE A 1 278 ? 15.218 -3.959 -20.113 1.00 82.88 278 PHE A O 1
ATOM 2199 N N . GLN A 1 279 ? 16.554 -3.266 -21.783 1.00 73.75 279 GLN A N 1
ATOM 2200 C CA . GLN A 1 279 ? 17.188 -4.566 -22.037 1.00 73.75 279 GLN A CA 1
ATOM 2201 C C . GLN A 1 279 ? 18.613 -4.686 -21.479 1.00 73.75 279 GLN A C 1
ATOM 2203 O O . GLN A 1 279 ? 19.274 -5.691 -21.730 1.00 73.75 279 GLN A O 1
ATOM 2208 N N . GLY A 1 280 ? 19.073 -3.685 -20.721 1.00 63.34 280 GLY A N 1
ATOM 2209 C CA . GLY A 1 280 ? 20.495 -3.492 -20.457 1.00 63.34 280 GLY A CA 1
ATOM 2210 C C . GLY A 1 280 ? 21.193 -2.961 -21.710 1.00 63.34 280 GLY A C 1
ATOM 2211 O O . GLY A 1 280 ? 20.995 -3.465 -22.811 1.00 63.34 280 GLY A O 1
ATOM 2212 N N . ALA A 1 281 ? 21.992 -1.913 -21.562 1.00 55.69 281 ALA A N 1
ATOM 2213 C CA . ALA A 1 281 ? 22.922 -1.493 -22.598 1.00 55.69 281 ALA A CA 1
ATOM 2214 C C . ALA A 1 281 ? 24.287 -1.398 -21.933 1.00 55.69 281 ALA A C 1
ATOM 2216 O O . ALA A 1 281 ? 24.440 -0.620 -20.992 1.00 55.69 281 ALA A O 1
ATOM 2217 N N . ARG A 1 282 ? 25.257 -2.193 -22.389 1.00 53.81 282 ARG A N 1
ATOM 2218 C CA . ARG A 1 282 ? 26.647 -1.936 -22.021 1.00 53.81 282 ARG A CA 1
ATOM 2219 C C . ARG A 1 282 ? 27.125 -0.787 -22.889 1.00 53.81 282 ARG A C 1
ATOM 2221 O O . ARG A 1 282 ? 26.891 -0.783 -24.099 1.00 53.81 282 ARG A O 1
ATOM 2228 N N . VAL A 1 283 ? 27.810 0.171 -22.287 1.00 50.09 283 VAL A N 1
ATOM 2229 C CA . VAL A 1 283 ? 28.586 1.162 -23.035 1.00 50.09 283 VAL A CA 1
ATOM 2230 C C . VAL A 1 283 ? 29.608 0.422 -23.906 1.00 50.09 283 VAL A C 1
ATOM 2232 O O . VAL A 1 283 ? 29.800 0.771 -25.067 1.00 50.09 283 VAL A O 1
ATOM 2235 N N . ALA A 1 284 ? 30.146 -0.696 -23.406 1.00 50.41 284 ALA A N 1
ATOM 2236 C CA . ALA A 1 284 ? 31.001 -1.605 -24.169 1.00 50.41 284 ALA A CA 1
ATOM 2237 C C . ALA A 1 284 ? 30.355 -2.187 -25.447 1.00 50.41 284 ALA A C 1
ATOM 2239 O O . ALA A 1 284 ? 31.059 -2.405 -26.432 1.00 50.41 284 ALA A O 1
ATOM 2240 N N . ASP A 1 285 ? 29.035 -2.413 -25.467 1.00 50.75 285 ASP A N 1
ATOM 2241 C CA . ASP A 1 285 ? 28.333 -3.020 -26.613 1.00 50.75 285 ASP A CA 1
ATOM 2242 C C . ASP A 1 285 ? 28.089 -2.014 -27.754 1.00 50.75 285 ASP A C 1
ATOM 2244 O O . ASP A 1 285 ? 27.674 -2.399 -28.847 1.00 50.75 285 ASP A O 1
ATOM 2248 N N . ARG A 1 286 ? 28.336 -0.718 -27.517 1.00 46.75 286 ARG A N 1
ATOM 2249 C CA . ARG A 1 286 ? 28.053 0.372 -28.468 1.00 46.75 286 ARG A CA 1
ATOM 2250 C C . ARG A 1 286 ? 29.290 0.942 -29.156 1.00 46.75 286 ARG A C 1
ATOM 2252 O O . ARG A 1 286 ? 29.162 1.818 -30.007 1.00 46.75 286 ARG A O 1
ATOM 2259 N N . GLY A 1 287 ? 30.469 0.410 -28.840 1.00 50.62 287 GLY A N 1
ATOM 2260 C CA . GLY A 1 287 ? 31.733 1.008 -29.252 1.00 50.62 287 GLY A CA 1
ATOM 2261 C C . GLY A 1 287 ? 32.069 2.248 -28.420 1.00 50.62 287 GLY A C 1
ATOM 2262 O O . GLY A 1 287 ? 31.222 2.819 -27.739 1.00 50.62 287 GLY A O 1
ATOM 2263 N N . SER A 1 288 ? 33.350 2.619 -28.430 1.00 47.41 288 SER A N 1
ATOM 2264 C CA . SER A 1 288 ? 33.875 3.761 -27.675 1.00 47.41 288 SER A CA 1
ATOM 2265 C C . SER A 1 288 ? 33.089 5.038 -27.994 1.00 47.41 288 SER A C 1
ATOM 2267 O O . SER A 1 288 ? 32.988 5.405 -29.164 1.00 47.41 288 SER A O 1
ATOM 2269 N N . ILE A 1 289 ? 32.581 5.716 -26.956 1.00 46.84 289 ILE A N 1
ATOM 2270 C CA . ILE A 1 289 ? 31.910 7.027 -27.051 1.00 46.84 289 ILE A CA 1
ATOM 2271 C C . ILE A 1 289 ? 32.845 8.064 -27.711 1.00 46.84 289 ILE A C 1
ATOM 2273 O O . ILE A 1 289 ? 32.376 8.946 -28.423 1.00 46.84 289 ILE A O 1
ATOM 2277 N N . ASP A 1 290 ? 34.164 7.860 -27.593 1.00 43.78 290 ASP A N 1
ATOM 2278 C CA . ASP A 1 290 ? 35.214 8.715 -28.159 1.00 43.78 290 ASP A CA 1
ATOM 2279 C C . ASP A 1 290 ? 36.035 8.036 -29.276 1.00 43.78 290 ASP A C 1
ATOM 2281 O O . ASP A 1 290 ? 37.113 8.497 -29.646 1.00 43.78 290 ASP A O 1
ATOM 2285 N N . GLY A 1 291 ? 35.556 6.924 -29.840 1.00 45.28 291 GLY A N 1
ATOM 2286 C CA . GLY A 1 291 ? 36.151 6.342 -31.046 1.00 45.28 291 GLY A CA 1
ATOM 2287 C C . GLY A 1 291 ? 37.560 5.734 -30.924 1.00 45.28 291 GLY A C 1
ATOM 2288 O O . GLY A 1 291 ? 38.210 5.576 -31.956 1.00 45.28 291 GLY A O 1
ATOM 2289 N N . GLU A 1 292 ? 38.044 5.316 -29.744 1.00 46.88 292 GLU A N 1
ATOM 2290 C CA . GLU A 1 292 ? 39.367 4.662 -29.632 1.00 46.88 292 GLU A CA 1
ATOM 2291 C C . GLU A 1 292 ? 39.393 3.216 -29.107 1.00 46.88 292 GLU A C 1
ATOM 2293 O O . GLU A 1 292 ? 38.666 2.803 -28.204 1.00 46.88 292 GLU A O 1
ATOM 2298 N N . ARG A 1 293 ? 40.310 2.459 -29.731 1.00 48.72 293 ARG A N 1
ATOM 2299 C CA . ARG A 1 293 ? 40.564 1.009 -29.693 1.00 48.72 293 ARG A CA 1
ATOM 2300 C C . ARG A 1 293 ? 41.536 0.539 -28.592 1.00 48.72 293 ARG A C 1
ATOM 2302 O O . ARG A 1 293 ? 41.960 -0.611 -28.653 1.00 48.72 293 ARG A O 1
ATOM 2309 N N . TYR A 1 294 ? 41.922 1.358 -27.609 1.00 49.75 294 TYR A N 1
ATOM 2310 C CA . TYR A 1 294 ? 42.983 0.976 -26.658 1.00 49.75 294 TYR A CA 1
ATOM 2311 C C . TYR A 1 294 ? 42.787 1.504 -25.220 1.00 49.75 294 TYR A C 1
ATOM 2313 O O . TYR A 1 294 ? 42.797 2.706 -24.987 1.00 49.75 294 TYR A O 1
ATOM 2321 N N . GLY A 1 295 ? 42.745 0.584 -24.241 1.00 51.97 295 GLY A N 1
ATOM 2322 C CA . GLY A 1 295 ? 43.301 0.795 -22.889 1.00 51.97 295 GLY A CA 1
ATOM 2323 C C . GLY A 1 295 ? 42.369 1.155 -21.722 1.00 51.97 295 GLY A C 1
ATOM 2324 O O . GLY A 1 295 ? 42.884 1.427 -20.636 1.00 51.97 295 GLY A O 1
ATOM 2325 N N . GLY A 1 296 ? 41.048 1.169 -21.909 1.00 59.03 296 GLY A N 1
ATOM 2326 C CA . GLY A 1 296 ? 40.084 1.373 -20.819 1.00 59.03 296 GLY A CA 1
ATOM 2327 C C . GLY A 1 296 ? 39.587 0.061 -20.209 1.00 59.03 296 GLY A C 1
ATOM 2328 O O . GLY A 1 296 ? 39.505 -0.948 -20.912 1.00 59.03 296 GLY A O 1
ATOM 2329 N N . ILE A 1 297 ? 39.222 0.074 -18.924 1.00 59.47 297 ILE A N 1
ATOM 2330 C CA . ILE A 1 297 ? 38.487 -1.031 -18.291 1.00 59.47 297 ILE A CA 1
ATOM 2331 C C . ILE A 1 297 ? 37.043 -0.652 -18.006 1.00 59.47 297 ILE A C 1
ATOM 2333 O O . ILE A 1 297 ? 36.725 0.486 -17.662 1.00 59.47 297 ILE A O 1
ATOM 2337 N N . VAL A 1 298 ? 36.175 -1.652 -18.106 1.00 62.16 298 VAL A N 1
ATOM 2338 C CA . VAL A 1 298 ? 34.782 -1.559 -17.684 1.00 62.16 298 VAL A CA 1
ATOM 2339 C C . VAL A 1 298 ? 34.615 -2.408 -16.435 1.00 62.16 298 VAL A C 1
ATOM 2341 O O . VAL A 1 298 ? 34.804 -3.624 -16.467 1.00 62.16 298 VAL A O 1
ATOM 2344 N N . VAL A 1 299 ? 34.258 -1.765 -15.330 1.00 61.06 299 VAL A N 1
ATOM 2345 C CA . VAL A 1 299 ? 33.943 -2.422 -14.066 1.00 61.06 299 VAL A CA 1
ATOM 2346 C C . VAL A 1 299 ? 32.431 -2.547 -13.968 1.00 61.06 299 VAL A C 1
ATOM 2348 O O . VAL A 1 299 ? 31.711 -1.551 -13.915 1.00 61.06 299 VAL A O 1
ATOM 2351 N N . GLN A 1 300 ? 31.944 -3.785 -13.934 1.00 59.97 300 GLN A N 1
ATOM 2352 C CA . GLN A 1 300 ? 30.536 -4.051 -13.664 1.00 59.97 300 GLN A CA 1
ATOM 2353 C C . GLN A 1 300 ? 30.244 -3.727 -12.203 1.00 59.97 300 GLN A C 1
ATOM 2355 O O . GLN A 1 300 ? 30.813 -4.330 -11.290 1.00 59.97 300 GLN A O 1
ATOM 2360 N N . VAL A 1 301 ? 29.354 -2.767 -11.991 1.00 60.34 301 VAL A N 1
ATOM 2361 C CA . VAL A 1 301 ? 28.843 -2.441 -10.670 1.00 60.34 301 VAL A CA 1
ATOM 2362 C C . VAL A 1 301 ? 27.855 -3.545 -10.281 1.00 60.34 301 VAL A C 1
ATOM 2364 O O . VAL A 1 301 ? 26.917 -3.824 -11.038 1.00 60.34 301 VAL A O 1
ATOM 2367 N N . PRO A 1 302 ? 28.049 -4.211 -9.128 1.00 55.66 302 PRO A N 1
ATOM 2368 C CA . PRO A 1 302 ? 27.092 -5.191 -8.636 1.00 55.66 302 PRO A CA 1
ATOM 2369 C C . PRO A 1 302 ? 25.688 -4.584 -8.519 1.00 55.66 302 PRO A C 1
ATOM 2371 O O . PRO A 1 302 ? 25.544 -3.403 -8.215 1.00 55.66 302 PRO A O 1
ATOM 2374 N N . GLU A 1 303 ? 24.640 -5.404 -8.667 1.00 50.66 303 GLU A N 1
ATOM 2375 C CA . GLU A 1 303 ? 23.235 -4.969 -8.509 1.00 50.66 303 GLU A CA 1
ATOM 2376 C C . GLU A 1 303 ? 22.961 -4.320 -7.132 1.00 50.66 303 GLU A C 1
ATOM 2378 O O . GLU A 1 303 ? 22.003 -3.570 -6.957 1.00 50.66 303 GLU A O 1
ATOM 2383 N N . GLN A 1 304 ? 23.825 -4.598 -6.153 1.00 46.88 304 GLN A N 1
ATOM 2384 C CA . GLN A 1 304 ? 23.890 -3.919 -4.866 1.00 46.88 304 GLN A CA 1
ATOM 2385 C C . GLN A 1 304 ? 25.131 -3.025 -4.827 1.00 46.88 304 GLN A C 1
ATOM 2387 O O . GLN A 1 304 ? 26.224 -3.475 -4.485 1.00 46.88 304 GLN A O 1
ATOM 2392 N N . ALA A 1 305 ? 24.949 -1.747 -5.146 1.00 47.38 305 ALA A N 1
ATOM 2393 C CA . ALA A 1 305 ? 25.923 -0.706 -4.860 1.00 47.38 305 ALA A CA 1
ATOM 2394 C C . ALA A 1 305 ? 25.285 0.321 -3.925 1.00 47.38 305 ALA A C 1
ATOM 2396 O O . ALA A 1 305 ? 24.255 0.917 -4.237 1.00 47.38 305 ALA A O 1
ATOM 2397 N N . LEU A 1 306 ? 25.883 0.503 -2.748 1.00 41.97 306 LEU A N 1
ATOM 2398 C CA . LEU A 1 306 ? 25.536 1.604 -1.859 1.00 41.97 306 LEU A CA 1
ATOM 2399 C C . LEU A 1 306 ? 26.129 2.881 -2.453 1.00 41.97 306 LEU A C 1
ATOM 2401 O O . LEU A 1 306 ? 27.338 3.099 -2.395 1.00 41.97 306 LEU A O 1
ATOM 2405 N N . PHE A 1 307 ? 25.273 3.720 -3.029 1.00 47.31 307 PHE A N 1
ATOM 2406 C CA . PHE A 1 307 ? 25.634 5.095 -3.347 1.00 47.31 307 PHE A CA 1
ATOM 2407 C C . PHE A 1 307 ? 25.627 5.883 -2.036 1.00 47.31 307 PHE A C 1
ATOM 2409 O O . PHE A 1 307 ? 24.571 6.223 -1.510 1.00 47.31 307 PHE A O 1
ATOM 2416 N N . GLY A 1 308 ? 26.809 6.096 -1.462 1.00 40.06 308 GLY A N 1
ATOM 2417 C CA . GLY A 1 308 ? 26.980 6.976 -0.310 1.00 40.06 308 GLY A CA 1
ATOM 2418 C C . GLY A 1 308 ? 27.105 8.430 -0.755 1.00 40.06 308 GLY A C 1
ATOM 2419 O O . GLY A 1 308 ? 27.760 8.722 -1.755 1.00 40.06 308 GLY A O 1
ATOM 2420 N N . THR A 1 309 ? 26.511 9.345 0.001 1.00 40.75 309 THR A N 1
ATOM 2421 C CA . THR A 1 309 ? 26.886 10.761 -0.017 1.00 40.75 309 THR A CA 1
ATOM 2422 C C . THR A 1 309 ? 27.996 10.972 1.001 1.00 40.75 309 THR A C 1
ATOM 2424 O O . THR A 1 309 ? 27.965 10.400 2.090 1.00 40.75 309 THR A O 1
ATOM 2427 N N . ALA A 1 310 ? 28.996 11.769 0.652 1.00 47.09 310 ALA A N 1
ATOM 2428 C CA . ALA A 1 310 ? 30.045 12.149 1.581 1.00 47.09 310 ALA A CA 1
ATOM 2429 C C . ALA A 1 310 ? 30.101 13.673 1.655 1.00 47.09 310 ALA A C 1
ATOM 2431 O O . ALA A 1 310 ? 30.260 14.350 0.642 1.00 47.09 310 ALA A O 1
ATOM 2432 N N . ASP A 1 311 ? 29.961 14.187 2.875 1.00 46.25 311 ASP A N 1
ATOM 2433 C CA . ASP A 1 311 ? 29.820 15.618 3.168 1.00 46.25 311 ASP A CA 1
ATOM 2434 C C . ASP A 1 311 ? 31.160 16.381 3.110 1.00 46.25 311 ASP A C 1
ATOM 2436 O O . ASP A 1 311 ? 31.221 17.580 3.374 1.00 46.25 311 ASP A O 1
ATOM 2440 N N . GLY A 1 312 ? 32.254 15.689 2.771 1.00 55.16 312 GLY A N 1
ATOM 2441 C CA . GLY A 1 312 ? 33.610 16.228 2.725 1.00 55.16 312 GLY A CA 1
ATOM 2442 C C . GLY A 1 312 ? 34.214 16.145 1.328 1.00 55.16 312 GLY A C 1
ATOM 2443 O O . GLY A 1 312 ? 34.482 15.059 0.820 1.00 55.16 312 GLY A O 1
ATOM 2444 N N . VAL A 1 313 ? 34.483 17.303 0.726 1.00 51.25 313 VAL A N 1
ATOM 2445 C CA . VAL A 1 313 ? 35.346 17.424 -0.457 1.00 51.25 313 VAL A CA 1
ATOM 2446 C C . VAL A 1 313 ? 36.786 17.657 0.031 1.00 51.25 313 VAL A C 1
ATOM 2448 O O . VAL A 1 313 ? 36.981 18.492 0.915 1.00 51.25 313 VAL A O 1
ATOM 2451 N N . PRO A 1 314 ? 37.806 16.978 -0.528 1.00 57.34 314 PRO A N 1
ATOM 2452 C CA . PRO A 1 314 ? 37.737 16.050 -1.651 1.00 57.34 314 PRO A CA 1
ATOM 2453 C C . PRO A 1 314 ? 37.456 14.604 -1.226 1.00 57.34 314 PRO A C 1
ATOM 2455 O O . PRO A 1 314 ? 38.015 14.087 -0.260 1.00 57.34 314 PRO A O 1
ATOM 2458 N N . LEU A 1 315 ? 36.622 13.935 -2.020 1.00 59.22 315 LEU A N 1
ATOM 2459 C CA . LEU A 1 315 ? 36.369 12.505 -1.900 1.00 59.22 315 LEU A CA 1
ATOM 2460 C C . LEU A 1 315 ? 37.619 11.725 -2.324 1.00 59.22 315 LEU A C 1
ATOM 2462 O O . LEU A 1 315 ? 38.145 11.939 -3.417 1.00 59.22 315 LEU A O 1
ATOM 2466 N N . TYR A 1 316 ? 38.093 10.818 -1.469 1.00 64.06 316 TYR A N 1
ATOM 2467 C CA . TYR A 1 316 ? 39.273 9.997 -1.740 1.00 64.06 316 TYR A CA 1
ATOM 2468 C C . TYR A 1 316 ? 38.873 8.556 -2.070 1.00 64.06 316 TYR A C 1
ATOM 2470 O O . TYR A 1 316 ? 38.354 7.832 -1.220 1.00 64.06 316 TYR A O 1
ATOM 2478 N N . PHE A 1 317 ? 39.147 8.132 -3.306 1.00 72.25 317 PHE A N 1
ATOM 2479 C CA . PHE A 1 317 ? 38.832 6.795 -3.815 1.00 72.25 317 PHE A CA 1
ATOM 2480 C C . PHE A 1 317 ? 40.116 6.053 -4.221 1.00 72.25 317 PHE A C 1
ATOM 2482 O O . PHE A 1 317 ? 40.412 5.950 -5.412 1.00 72.25 317 PHE A O 1
ATOM 2489 N N . PRO A 1 318 ? 40.895 5.519 -3.262 1.00 72.19 318 PRO A N 1
ATOM 2490 C CA . PRO A 1 318 ? 42.232 4.976 -3.524 1.00 72.19 318 PRO A CA 1
ATOM 2491 C C . PRO A 1 318 ? 42.221 3.856 -4.565 1.00 72.19 318 PRO A C 1
ATOM 2493 O O . PRO A 1 318 ? 43.039 3.859 -5.472 1.00 72.19 318 PRO A O 1
ATOM 2496 N N . LYS A 1 319 ? 41.223 2.966 -4.509 1.00 70.06 319 LYS A N 1
ATOM 2497 C CA . LYS A 1 319 ? 41.069 1.870 -5.477 1.00 70.06 319 LYS A CA 1
ATOM 2498 C C . LYS A 1 319 ? 40.718 2.350 -6.885 1.00 70.06 319 LYS A C 1
ATOM 2500 O O . LYS A 1 319 ? 41.160 1.759 -7.857 1.00 70.06 319 LYS A O 1
ATOM 2505 N N . VAL A 1 320 ? 39.930 3.421 -7.011 1.00 69.88 320 VAL A N 1
ATOM 2506 C CA . VAL A 1 320 ? 39.655 4.029 -8.325 1.00 69.88 320 VAL A CA 1
ATOM 2507 C C . VAL A 1 320 ? 40.924 4.700 -8.853 1.00 69.88 320 VAL A C 1
ATOM 2509 O O . VAL A 1 320 ? 41.219 4.590 -10.036 1.00 69.88 320 VAL A O 1
ATOM 2512 N N . GLY A 1 321 ? 41.708 5.327 -7.970 1.00 73.56 321 GLY A N 1
ATOM 2513 C CA . GLY A 1 321 ? 43.023 5.880 -8.296 1.00 73.56 321 GLY A CA 1
ATOM 2514 C C . GLY A 1 321 ? 44.028 4.822 -8.760 1.00 73.56 321 GLY A C 1
ATOM 2515 O O . GLY A 1 321 ? 44.719 5.048 -9.746 1.00 73.56 321 GLY A O 1
ATOM 2516 N N . GLU A 1 322 ? 44.073 3.657 -8.110 1.00 79.25 322 GLU A N 1
ATOM 2517 C CA . GLU A 1 322 ? 44.879 2.504 -8.540 1.00 79.25 322 GLU A CA 1
ATOM 2518 C C . GLU A 1 322 ? 44.461 2.022 -9.936 1.00 79.25 322 GLU A C 1
ATOM 2520 O O . GLU A 1 322 ? 45.307 1.871 -10.814 1.00 79.25 322 GLU A O 1
ATOM 2525 N N . LEU A 1 323 ? 43.154 1.878 -10.180 1.00 70.12 323 LEU A N 1
ATOM 2526 C CA . LEU A 1 323 ? 42.635 1.479 -11.491 1.00 70.12 323 LEU A CA 1
ATOM 2527 C C . LEU A 1 323 ? 42.922 2.520 -12.582 1.00 70.12 323 LEU A C 1
ATOM 2529 O O . LEU A 1 323 ? 43.198 2.140 -13.711 1.00 70.12 323 LEU A O 1
ATOM 2533 N N . LEU A 1 324 ? 42.891 3.817 -12.265 1.00 71.38 324 LEU A N 1
ATOM 2534 C CA . LEU A 1 324 ? 43.272 4.895 -13.191 1.00 71.38 324 LEU A CA 1
ATOM 2535 C C . LEU A 1 324 ? 44.793 5.003 -13.399 1.00 71.38 324 LEU A C 1
ATOM 2537 O O . LEU A 1 324 ? 45.242 5.583 -14.385 1.00 71.38 324 LEU A O 1
ATOM 2541 N N . ALA A 1 325 ? 45.599 4.478 -12.474 1.00 77.50 325 ALA A N 1
ATOM 2542 C CA . ALA A 1 325 ? 47.044 4.367 -12.649 1.00 77.50 325 ALA A CA 1
ATOM 2543 C C . ALA A 1 325 ? 47.412 3.172 -13.546 1.00 77.50 325 ALA A C 1
ATOM 2545 O O . ALA A 1 325 ? 48.375 3.251 -14.309 1.00 77.50 325 ALA A O 1
ATOM 2546 N N . GLU A 1 326 ? 46.643 2.082 -13.472 1.00 75.69 326 GLU A N 1
ATOM 2547 C CA . GLU A 1 326 ? 46.818 0.872 -14.287 1.00 75.69 326 GLU A CA 1
ATOM 2548 C C . GLU A 1 326 ? 46.158 0.985 -15.674 1.00 75.69 326 GLU A C 1
ATOM 2550 O O . GLU A 1 326 ? 46.664 0.453 -16.666 1.00 75.69 326 GLU A O 1
ATOM 2555 N N . HIS A 1 327 ? 45.051 1.721 -15.766 1.00 66.56 327 HIS A N 1
ATOM 2556 C CA . HIS A 1 327 ? 44.241 1.869 -16.970 1.00 66.56 327 HIS A CA 1
ATOM 2557 C C . HIS A 1 327 ? 44.020 3.340 -17.307 1.00 66.56 327 HIS A C 1
ATOM 2559 O O . HIS A 1 327 ? 43.783 4.168 -16.435 1.00 66.56 327 HIS A O 1
ATOM 2565 N N . ARG A 1 328 ? 44.032 3.678 -18.602 1.00 67.38 328 ARG A N 1
ATOM 2566 C CA . ARG A 1 328 ? 43.849 5.072 -19.051 1.00 67.38 328 ARG A CA 1
ATOM 2567 C C . ARG A 1 328 ? 42.464 5.629 -18.737 1.00 67.38 328 ARG A C 1
ATOM 2569 O O . ARG A 1 328 ? 42.307 6.840 -18.611 1.00 67.38 328 ARG A O 1
ATOM 2576 N N . SER A 1 329 ? 41.470 4.754 -18.652 1.00 65.44 329 SER A N 1
ATOM 2577 C CA . SER A 1 329 ? 40.105 5.098 -18.284 1.00 65.44 329 SER A CA 1
ATOM 2578 C C . SER A 1 329 ? 39.441 3.933 -17.556 1.00 65.44 329 SER A C 1
ATOM 2580 O O . SER A 1 329 ? 39.733 2.761 -17.811 1.00 65.44 329 SER A O 1
ATOM 2582 N N . VAL A 1 330 ? 38.540 4.272 -16.637 1.00 61.72 330 VAL A N 1
ATOM 2583 C CA . VAL A 1 330 ? 37.734 3.314 -15.878 1.00 61.72 330 VAL A CA 1
ATOM 2584 C C . VAL A 1 330 ? 36.278 3.732 -16.017 1.00 61.72 330 VAL A C 1
ATOM 2586 O O . VAL A 1 330 ? 35.902 4.816 -15.576 1.00 61.72 330 VAL A O 1
ATOM 2589 N N . ALA A 1 331 ? 35.463 2.883 -16.637 1.00 61.44 331 ALA A N 1
ATOM 2590 C CA . ALA A 1 331 ? 34.021 3.066 -16.733 1.00 61.44 331 ALA A CA 1
ATOM 2591 C C . ALA A 1 331 ? 33.320 2.120 -15.754 1.00 61.44 331 ALA A C 1
ATOM 2593 O O . ALA A 1 331 ? 33.596 0.922 -15.740 1.00 61.44 331 ALA A O 1
ATOM 2594 N N . PHE A 1 332 ? 32.406 2.648 -14.943 1.00 62.97 332 PHE A N 1
ATOM 2595 C CA . PHE A 1 332 ? 31.574 1.851 -14.044 1.00 62.97 332 PHE A CA 1
ATOM 2596 C C . PHE A 1 332 ? 30.193 1.676 -14.671 1.00 62.97 332 PHE A C 1
ATOM 2598 O O . PHE A 1 332 ? 29.467 2.651 -14.851 1.00 62.97 332 PHE A O 1
ATOM 2605 N N . GLU A 1 333 ? 29.829 0.444 -15.013 1.00 59.38 333 GLU A N 1
ATOM 2606 C CA . GLU A 1 333 ? 28.531 0.138 -15.616 1.00 59.38 333 GLU A CA 1
ATOM 2607 C C . GLU A 1 333 ? 27.578 -0.433 -14.570 1.00 59.38 333 GLU A C 1
ATOM 2609 O O . GLU A 1 333 ? 27.851 -1.476 -13.978 1.00 59.38 333 GLU A O 1
ATOM 2614 N N . SER A 1 334 ? 26.440 0.233 -14.366 1.00 58.81 334 SER A N 1
ATOM 2615 C CA . SER A 1 334 ? 25.331 -0.335 -13.602 1.00 58.81 334 SER A CA 1
ATOM 2616 C C . SER A 1 334 ? 24.382 -1.098 -14.522 1.00 58.81 334 SER A C 1
ATOM 2618 O O . SER A 1 334 ? 23.970 -0.607 -15.572 1.00 58.81 334 SER A O 1
ATOM 2620 N N . THR A 1 335 ? 23.997 -2.301 -14.100 1.00 53.84 335 THR A N 1
ATOM 2621 C CA . THR A 1 335 ? 22.962 -3.112 -14.763 1.00 53.84 335 THR A CA 1
ATOM 2622 C C . THR A 1 335 ? 21.541 -2.696 -14.371 1.00 53.84 335 THR A C 1
ATOM 2624 O O . THR A 1 335 ? 20.570 -3.169 -14.971 1.00 53.84 335 THR A O 1
ATOM 2627 N N . SER A 1 336 ? 21.396 -1.821 -13.370 1.00 51.88 336 SER A N 1
ATOM 2628 C CA . SER A 1 336 ? 20.119 -1.228 -12.982 1.00 51.88 336 SER A CA 1
ATOM 2629 C C . SER A 1 336 ? 19.906 0.116 -13.675 1.00 51.88 336 SER A C 1
ATOM 2631 O O . SER A 1 336 ? 20.844 0.869 -13.928 1.00 51.88 336 SER A O 1
ATOM 2633 N N . LEU A 1 337 ? 18.645 0.427 -13.991 1.00 49.91 337 LEU A N 1
ATOM 2634 C CA . LEU A 1 337 ? 18.271 1.766 -14.434 1.00 49.91 337 LEU A CA 1
ATOM 2635 C C . LEU A 1 337 ? 18.615 2.729 -13.275 1.00 49.91 337 LEU A C 1
ATOM 2637 O O . LEU A 1 337 ? 18.323 2.433 -12.124 1.00 49.91 337 LEU A O 1
ATOM 2641 N N . SER A 1 338 ? 19.245 3.866 -13.505 1.00 44.41 338 SER A N 1
ATOM 2642 C CA . SER A 1 338 ? 19.420 4.871 -12.450 1.00 44.41 338 SER A CA 1
ATOM 2643 C C . SER A 1 338 ? 19.345 6.232 -13.104 1.00 44.41 338 SER A C 1
ATOM 2645 O O . SER A 1 338 ? 20.309 6.678 -13.713 1.00 44.41 338 SER A O 1
ATOM 2647 N N . SER A 1 339 ? 18.189 6.890 -13.034 1.00 35.88 339 SER A N 1
ATOM 2648 C CA . SER A 1 339 ? 18.098 8.278 -13.475 1.00 35.88 339 SER A CA 1
ATOM 2649 C C . SER A 1 339 ? 18.739 9.157 -12.405 1.00 35.88 339 SER A C 1
ATOM 2651 O O . SER A 1 339 ? 18.211 9.309 -11.307 1.00 35.88 339 SER A O 1
ATOM 2653 N N . THR A 1 340 ? 19.904 9.715 -12.697 1.00 33.28 340 THR A N 1
ATOM 2654 C CA . THR A 1 340 ? 20.447 10.868 -11.974 1.00 33.28 340 THR A CA 1
ATOM 2655 C C . THR A 1 340 ? 20.113 12.106 -12.784 1.00 33.28 340 THR A C 1
ATOM 2657 O O . THR A 1 340 ? 20.582 12.239 -13.910 1.00 33.28 340 THR A O 1
ATOM 2660 N N . SER A 1 341 ? 19.311 13.005 -12.223 1.00 29.38 341 SER A N 1
ATOM 2661 C CA . SER A 1 341 ? 18.881 14.257 -12.857 1.00 29.38 341 SER A CA 1
ATOM 2662 C C . SER A 1 341 ? 19.986 15.321 -12.979 1.00 29.38 341 SER A C 1
ATOM 2664 O O . SER A 1 341 ? 19.720 16.415 -13.460 1.00 29.38 341 SER A O 1
ATOM 2666 N N . THR A 1 342 ? 21.230 15.025 -12.589 1.00 26.22 342 THR A N 1
ATOM 2667 C CA . THR A 1 342 ? 22.330 16.010 -12.538 1.00 26.22 342 THR A CA 1
ATOM 2668 C C . THR A 1 342 ? 23.642 15.561 -13.177 1.00 26.22 342 THR A C 1
ATOM 2670 O O . THR A 1 342 ? 24.664 16.220 -13.009 1.00 26.22 342 THR A O 1
ATOM 2673 N N . CYS A 1 343 ? 23.643 14.493 -13.969 1.00 24.27 343 CYS A N 1
ATOM 2674 C CA . CYS A 1 343 ? 24.751 14.236 -14.886 1.00 24.27 343 CYS A CA 1
ATOM 2675 C C . CYS A 1 343 ? 24.186 14.023 -16.279 1.00 24.27 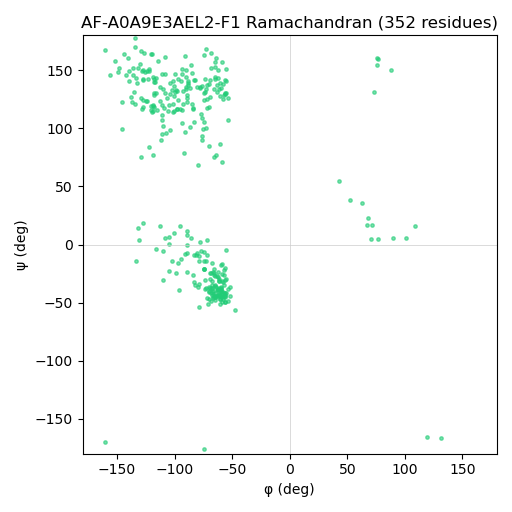343 CYS A C 1
ATOM 2677 O O . CYS A 1 343 ? 23.343 13.148 -16.475 1.00 24.27 343 CYS A O 1
ATOM 2679 N N . GLU A 1 344 ? 24.677 14.816 -17.230 1.00 23.22 344 GLU A N 1
ATOM 2680 C CA . GLU A 1 344 ? 24.679 14.509 -18.658 1.00 23.22 344 GLU A CA 1
ATOM 2681 C C . GLU A 1 344 ? 25.453 13.198 -18.877 1.00 23.22 344 GLU A C 1
ATOM 2683 O O . GLU A 1 344 ? 26.585 13.168 -19.340 1.00 23.22 344 GLU A O 1
ATOM 2688 N N . ALA A 1 345 ? 24.860 12.085 -18.463 1.00 25.61 345 ALA A N 1
ATOM 2689 C CA . ALA A 1 345 ? 25.171 10.777 -18.985 1.00 25.61 345 ALA A CA 1
ATOM 2690 C C . ALA A 1 345 ? 24.039 10.481 -19.960 1.00 25.61 345 ALA A C 1
ATOM 2692 O O . ALA A 1 345 ? 22.873 10.398 -19.562 1.00 25.61 345 ALA A O 1
ATOM 2693 N N . GLU A 1 346 ? 24.368 10.390 -21.244 1.00 23.80 346 GLU A N 1
ATOM 2694 C CA . GLU A 1 346 ? 23.442 9.975 -22.290 1.00 23.80 346 GLU A CA 1
ATOM 2695 C C . GLU A 1 346 ? 22.937 8.554 -21.998 1.00 23.80 346 GLU A C 1
ATOM 2697 O O . GLU A 1 346 ? 23.459 7.547 -22.476 1.00 23.80 346 GLU A O 1
ATOM 2702 N N . TYR A 1 347 ? 21.875 8.450 -21.203 1.00 30.73 347 TYR A N 1
ATOM 2703 C CA . TYR A 1 347 ? 21.061 7.252 -21.163 1.00 30.73 347 TYR A CA 1
ATOM 2704 C C . TYR A 1 347 ? 20.264 7.215 -22.460 1.00 30.73 347 TYR A C 1
ATOM 2706 O O . TYR A 1 347 ? 19.232 7.871 -22.609 1.00 30.73 347 TYR A O 1
ATOM 2714 N N . PHE A 1 348 ? 20.734 6.416 -23.410 1.00 30.39 348 PHE A N 1
ATOM 2715 C CA . PHE A 1 348 ? 19.953 6.071 -24.586 1.00 30.39 348 PHE A CA 1
ATOM 2716 C C . PHE A 1 348 ? 18.801 5.147 -24.189 1.00 30.39 348 PHE A C 1
ATOM 2718 O O . PHE A 1 348 ? 18.856 3.923 -24.321 1.00 30.39 348 PHE A O 1
ATOM 2725 N N . ILE A 1 349 ? 17.717 5.771 -23.747 1.00 30.08 349 ILE A N 1
ATOM 2726 C CA . ILE A 1 349 ? 16.369 5.283 -24.007 1.00 30.08 349 ILE A CA 1
ATOM 2727 C C . ILE A 1 349 ? 16.280 5.152 -25.530 1.00 30.08 349 ILE A C 1
ATOM 2729 O O . ILE A 1 349 ? 16.652 6.091 -26.236 1.00 30.08 349 ILE A O 1
ATOM 2733 N N . LYS A 1 350 ? 15.814 4.012 -26.053 1.00 28.34 350 LYS A N 1
ATOM 2734 C CA . LYS A 1 350 ? 15.413 3.898 -27.462 1.00 28.34 350 LYS A CA 1
ATOM 2735 C C . LYS A 1 350 ? 14.189 4.812 -27.641 1.00 28.34 350 LYS A C 1
ATOM 2737 O O . LYS A 1 350 ? 13.047 4.377 -27.582 1.00 28.34 350 LYS A O 1
ATOM 2742 N N . ARG A 1 351 ? 14.420 6.125 -27.694 1.00 26.20 351 ARG A N 1
ATOM 2743 C CA . ARG A 1 351 ? 13.446 7.103 -28.154 1.00 26.20 351 ARG A CA 1
ATOM 2744 C C . ARG A 1 351 ? 13.384 6.866 -29.648 1.00 26.20 351 ARG A C 1
ATOM 2746 O O . ARG A 1 351 ? 14.411 6.980 -30.307 1.00 26.20 351 ARG A O 1
ATOM 2753 N N . GLY A 1 352 ? 12.218 6.469 -30.146 1.00 24.58 352 GLY A N 1
ATOM 2754 C CA . GLY A 1 352 ? 11.988 6.376 -31.579 1.00 24.58 352 GLY A CA 1
ATOM 2755 C C . GLY A 1 352 ? 12.335 7.716 -32.218 1.00 24.58 352 GLY A C 1
ATOM 2756 O O . GLY A 1 352 ? 11.636 8.708 -32.000 1.00 24.58 352 GLY A O 1
ATOM 2757 N N . SER A 1 353 ? 13.457 7.749 -32.927 1.00 23.25 353 SER A N 1
ATOM 2758 C CA . SER A 1 353 ? 13.868 8.864 -33.765 1.00 23.25 353 SER A CA 1
ATOM 2759 C C . SER A 1 353 ? 13.039 8.824 -35.045 1.00 23.25 353 SER A C 1
ATOM 2761 O O . SER A 1 353 ? 12.875 7.755 -35.635 1.00 23.25 353 SER A O 1
ATOM 2763 N N . TRP A 1 354 ? 12.552 9.986 -35.470 1.00 25.88 354 TRP A N 1
ATOM 2764 C CA . TRP A 1 354 ? 12.459 10.278 -36.897 1.00 25.88 354 TRP A CA 1
ATOM 2765 C C . TRP A 1 354 ? 13.808 10.806 -37.364 1.00 25.88 354 TRP A C 1
ATOM 2767 O O . TRP A 1 354 ? 14.440 11.530 -36.556 1.00 25.88 354 TRP A O 1
#

Secondary structure (DSSP, 8-state):
-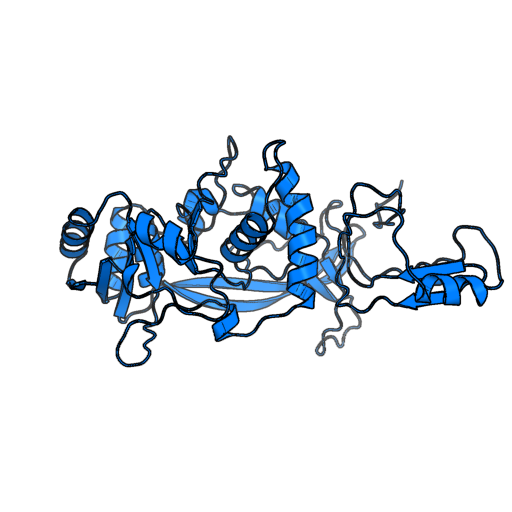EEEE--SHHHHHHHHHTS-TTEEEEEESS--EETTEE----HHHHH---HHHHHHHHHHHHHHHTTTS-TT---HHHHHHHHHHHT---S-EEEES-HHHHHHHHHEEEEEEEEEEEEE-TT--EEEEEEEEEEEEE-SSEEEEEEEEHHHHHHHT-EEESTT---TT---HHHHTTEEEE---SS-PPPGGGEEEEEEEEHHHHHHHHHHTT--SHHHHS--TTT-HHHHHHHTSPEEEE--TT--S---EEEESS-PPB-S----SB--TT--EE----GGGG--TT---S-EEEEEEPS-------SSSSP--HHHHHHHHHSSEEEEEESS----TTS-----------

Foldseek 3Di:
DAEAEDEALVRVVVVVVPDDLQKWKAKAQDFDDDPNHGFAFFLCLVPNDPQLLLVLQLQLQQVLCQVLDPPVGDDSVQSQLVLVLLPDGALKDKIASDLLLNLLNQFWDKDWDWDWDWAAEQVRAIEIEIAIAMDTHGDKDKMKMWIFRNVVLCVPFRKDQQCVRDDPQADALSVLRNIMIGHSPPSGTRDPNGTPYIYMYISVNSQVNSVVVPNPDPCSNVPDCVRHVSVVSQQLDAWEWDDDVPPPPPHTYTYRSDRGHDHDDPDDRYHDLSHFHPDFDDPVVVADPVHDDDWEDEAEDPSDDDPDDDPDPPDDDVVVVVNVVRTVYYHYDYRRDRDDVPDPPPPPGVNPDD

pLDDT: mean 80.21, std 19.17, range [23.22, 98.5]

Nearest PDB structures (foldseek):
  7xme-assembly4_D  TM=4.687E-01  e=4.282E+00  Influenza A virus (A/Victoria/3/1975(H3N2))
  8rms-assembly1_C  TM=1.215E-01  e=5.239E-01  Influenza A virus (A/Zhejiang/DTID-ZJU01/2013(H7N9))
  8rmr-assembly1_C  TM=1.215E-01  e=6.661E-01  Influenza A virus (A/Zhejiang/DTID-ZJU01/2013(H7N9))

Mean predicted aligned error: 10.49 Å

Radius of gyration: 23.7 Å; Cα contacts (8 Å, |Δi|>4): 632; chains: 1; bounding box: 71×44×63 Å

Sequence (354 aa):
MKQIAVTSAQALRRVLAELDDQALFRGQVAYYEKDGRPSVITSFDRRGCIPSQMLNWCRYAENVLDTYSSAAGTSLTFTQALLQHYGWRSFYVDCSASAAVSAWFASHVYSERQTVELCEDCEEEPVMLVKRMASYEFAEGDGHLYAFDRAIAEKRVGVTDLAALKIEGARPRTTAQDAWLLGPLNNTEVPMECFIAHITASRSVFRDYAAEEGLTDTDRLFPPTKDDPILRALLGLPWKKINHPENKVGMPVFQRALDLPEYHDSFGKIASRGTAFFQGARVADRGSIDGERYGGIVVQVPEQALFGTADGVPLYFPKVGELLAEHRSVAFESTSLSSTSTCEAEYFIKRGSW

Solvent-accessible surface area (backbone atoms only — not comparable to full-atom values): 20372 Å² total; per-residue (Å²): 98,47,82,44,80,42,90,37,39,68,52,45,53,54,57,56,71,74,49,64,95,64,36,34,18,33,33,28,54,68,90,47,70,51,96,91,36,83,50,52,62,27,50,24,76,75,70,54,78,58,68,47,56,55,55,52,47,51,53,54,45,46,66,62,44,52,78,78,40,63,98,85,62,75,53,72,68,54,48,49,48,51,43,30,74,59,53,45,75,32,43,43,40,80,30,11,65,34,61,44,54,15,23,37,37,8,17,33,46,79,48,74,47,80,45,78,44,82,29,20,39,68,86,66,48,66,33,34,42,45,44,44,38,34,51,71,45,80,52,89,53,60,17,34,40,38,32,26,38,43,74,50,30,42,76,74,45,27,64,44,74,44,36,75,66,74,54,91,99,48,47,35,44,35,51,49,34,37,24,30,30,41,28,68,38,88,83,47,59,66,59,69,87,23,32,51,32,42,38,38,32,50,12,64,33,28,38,51,39,7,37,77,73,68,52,78,54,66,58,61,48,50,42,54,54,93,38,6,64,63,60,35,51,59,69,56,49,46,25,33,56,52,89,57,92,84,64,83,82,77,62,55,34,29,29,50,66,61,78,43,60,38,78,64,93,78,89,54,64,59,38,51,88,80,63,45,79,42,72,72,78,58,68,80,80,70,49,56,95,81,75,67,95,76,62,63,46,78,45,79,45,57,78,69,66,88,86,77,88,74,100,54,86,80,79,83,55,68,70,60,50,51,48,49,72,77,20,86,36,76,44,76,45,65,79,60,86,75,88,60,98,85,56,99,63,87,73,81,66,90,66,85,76,131